Protein AF-A0A8J6C803-F1 (afdb_monomer_lite)

Sequence (369 aa):
MARALLVLLGALAMARAGPASPDVEEVALCECACTASAGAQRTVQWYEAPKEDDCSVSGCRSEFASACPSGAADITVTYYNCGCGCCFAADCPTLTYYGIFARSSSQCSPKSCSASTLGCPDPGGNNAGAEVKAYWHGVDPPSLPPPAEVVLDHNCQCTCAFTEADEPRTYTLALGARQACTPTLCSSSFSNCPDIGSHNAGGSVIATAYDCMCSCCRDTPCVSRLLPWASGSPDACTKDGCSAAHYGCPVPADKPNGVNATFTSPLPARPYANGATSRLSEVLPDSAAIALAVVFPLLFCVLVIGIGCLTYFFSRGYRMIRLADLDGAVDAVNAQNDKPPASSGTRTAEVAVSVPPGGPTPSENGMGI

Foldseek 3Di:
DVVVVVVVVVVVVVVPPDPDDPPLQQKKKKWKWFAAPDPDDTDIDIDIDSDPVCQDPVNSCVVPCPVHPPRGVDIDMDIFFKKKFWDLDLDPPGTQIDGDHAPDPVCQALQNSVVVDVRHDHVPDPRNNIDMDMDGPSPDDDPDDDHPDPQPQFFKKKWKDLAPPGDTDIDTHRAQFQVVQDQQNSVVVDVRHDHPDDVSVHMDIDMQGFFKWKFAADDPVGPTDTDTDPLVDPVCQAQCNSCVVDVRHDHCVVPVPRMDMDGCPGRHRDPPPPPPPPPDDDDPDDPVVVCCVVVVVVVVVVVVVVVVVVVVCVVVPPPPPPPVVCVVVVVVVVVVVPPPDDDDDDDDDPDDDDDDDDDDDDDDDDDDD

pLDDT: mean 74.24, std 18.36, range [31.77, 96.56]

Secondary structure (DSSP, 8-state):
-HHHHHHHHHHHHHTTS---------PEEEEEEEE-TTTPPEEEEEEEESSGGG-SHHHHHHHTTTTS-TT-SEEEEEEE-EEEEEE-SSS-SSPEEEEE--SSGGG-SHHHHHHH-TTSPPTTSS-TT-EEEEEETTS----PPPPP----S--EEEEEESSTTSPPEEEEE--SSGGG--HHHHHHH-TTS--SSTTSTT-EEEEEE--EEEEE--SSS--PEEEEE--SSTTT-SHHHHHHH-TTSPPTTT-TTSEEEEE-TTPP-------------S----HHHHHHHHHHHHHHHHHHHHHHHHHHHHHTT-----GGGSHHHHHHHHHHHTSPPPP-----------PPP--PPPPP-----

Organism: Diacronema lutheri (NCBI:txid2081491)

Structure (mmCIF, N/CA/C/O backbone):
data_AF-A0A8J6C803-F1
#
_entry.id   AF-A0A8J6C803-F1
#
loop_
_atom_site.group_PDB
_atom_site.id
_atom_site.type_symbol
_atom_site.label_atom_id
_atom_site.label_alt_id
_atom_site.label_comp_id
_atom_site.label_asym_id
_atom_site.label_entity_id
_atom_site.label_seq_id
_atom_site.pdbx_PDB_ins_code
_atom_site.Cartn_x
_atom_site.Cartn_y
_atom_site.Cartn_z
_atom_site.occupancy
_atom_site.B_iso_or_equiv
_atom_site.auth_seq_id
_atom_site.auth_comp_id
_atom_site.auth_asym_id
_atom_site.auth_atom_id
_atom_site.pdbx_PDB_model_num
ATOM 1 N N . MET A 1 1 ? -65.301 27.287 28.142 1.00 57.56 1 MET A N 1
ATOM 2 C CA . MET A 1 1 ? -64.279 27.346 27.069 1.00 57.56 1 MET A CA 1
ATOM 3 C C . MET A 1 1 ? -62.884 26.922 27.536 1.00 57.56 1 MET A C 1
ATOM 5 O O . MET A 1 1 ? -62.298 26.083 26.871 1.00 57.56 1 MET A O 1
ATOM 9 N N . ALA A 1 2 ? -62.377 27.372 28.693 1.00 59.91 2 ALA A N 1
ATOM 10 C CA . ALA A 1 2 ? -61.032 27.000 29.174 1.00 59.91 2 ALA A CA 1
ATOM 11 C C . ALA A 1 2 ? -60.782 25.480 29.341 1.00 59.91 2 ALA A C 1
ATOM 13 O O . ALA A 1 2 ? -59.717 24.986 28.989 1.00 59.91 2 ALA A O 1
ATOM 14 N N . ARG A 1 3 ? -61.781 24.711 29.801 1.00 60.34 3 ARG A N 1
ATOM 15 C CA . ARG A 1 3 ? -61.662 23.244 29.924 1.00 60.34 3 ARG A CA 1
ATOM 16 C C . ARG A 1 3 ? -61.603 22.510 28.580 1.00 60.34 3 ARG A C 1
ATOM 18 O O . ARG A 1 3 ? -60.930 21.495 28.489 1.00 60.34 3 ARG A O 1
ATOM 25 N N . ALA A 1 4 ? -62.254 23.033 27.540 1.00 62.09 4 ALA A N 1
ATOM 26 C CA . ALA A 1 4 ? -62.201 22.438 26.203 1.00 62.09 4 ALA A CA 1
ATOM 27 C C . ALA A 1 4 ? -60.836 22.681 25.534 1.00 62.09 4 ALA A C 1
ATOM 29 O O . ALA A 1 4 ? -60.318 21.798 24.860 1.00 62.09 4 ALA A O 1
ATOM 30 N N . LEU A 1 5 ? -60.217 23.840 25.792 1.00 65.31 5 LEU A N 1
ATOM 31 C CA . LEU A 1 5 ? -58.886 24.173 25.281 1.00 65.31 5 LEU A CA 1
ATOM 32 C C . LEU A 1 5 ? -57.783 23.302 25.915 1.00 65.31 5 LEU A C 1
ATOM 34 O O . LEU A 1 5 ? -56.864 22.879 25.225 1.00 65.31 5 LEU A O 1
ATOM 38 N N . LEU A 1 6 ? -57.905 22.978 27.208 1.00 66.81 6 LEU A N 1
ATOM 39 C CA . LEU A 1 6 ? -56.971 22.094 27.920 1.00 66.81 6 LEU A CA 1
ATOM 40 C C . LEU A 1 6 ? -57.027 20.641 27.429 1.00 66.81 6 LEU A C 1
ATOM 42 O O . LEU A 1 6 ? -55.989 19.998 27.310 1.00 66.81 6 LEU A O 1
ATOM 46 N N . VAL A 1 7 ? -58.217 20.139 27.086 1.00 68.19 7 VAL A N 1
ATOM 47 C CA . VAL A 1 7 ? -58.370 18.790 26.516 1.00 68.19 7 VAL A CA 1
ATOM 48 C C . VAL A 1 7 ? -57.808 18.730 25.091 1.00 68.19 7 VAL A C 1
ATOM 50 O O . VAL A 1 7 ? -57.139 17.760 24.745 1.00 68.19 7 VAL A O 1
ATOM 53 N N . LEU A 1 8 ? -57.992 19.785 24.287 1.00 61.31 8 LEU A N 1
ATOM 54 C CA . LEU A 1 8 ? -57.423 19.853 22.936 1.00 61.31 8 LEU A CA 1
ATOM 55 C C . LEU A 1 8 ? -55.887 19.964 22.950 1.00 61.31 8 LEU A C 1
ATOM 57 O O . LEU A 1 8 ? -55.221 19.311 22.152 1.00 61.31 8 LEU A O 1
ATOM 61 N N . LEU A 1 9 ? -55.318 20.744 23.877 1.00 63.53 9 LEU A N 1
ATOM 62 C CA . LEU A 1 9 ? -53.864 20.864 24.049 1.00 63.53 9 LEU A CA 1
ATOM 63 C C . LEU A 1 9 ? -53.237 19.567 24.582 1.00 63.53 9 LEU A C 1
ATOM 65 O O . LEU A 1 9 ? -52.151 19.197 24.142 1.00 63.53 9 LEU A O 1
ATOM 69 N N . GLY A 1 10 ? -53.935 18.837 25.458 1.00 61.41 10 GLY A N 1
ATOM 70 C CA . GLY A 1 10 ? -53.512 17.507 25.906 1.00 61.41 10 GLY A CA 1
ATOM 71 C C . GLY A 1 10 ? -53.521 16.468 24.778 1.00 61.41 10 GLY A C 1
ATOM 72 O O . GLY A 1 10 ? -52.569 15.704 24.638 1.00 61.41 10 GLY A O 1
ATOM 73 N N . ALA A 1 11 ? -54.546 16.484 23.920 1.00 52.00 11 ALA A N 1
ATOM 74 C CA . ALA A 1 11 ? -54.634 15.585 22.768 1.00 52.00 11 ALA A CA 1
ATOM 75 C C . ALA A 1 11 ? -53.581 15.899 21.684 1.00 52.00 11 ALA A C 1
ATOM 77 O O . ALA A 1 11 ? -53.001 14.975 21.116 1.00 52.00 11 ALA A O 1
ATOM 78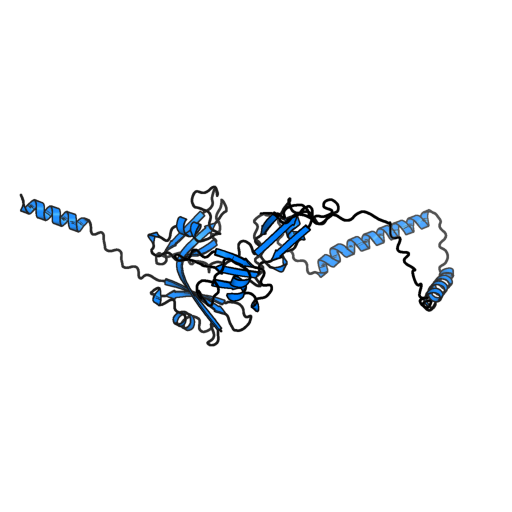 N N . LEU A 1 12 ? -53.265 17.180 21.440 1.00 51.22 12 LEU A N 1
ATOM 79 C CA . LEU A 1 12 ? -52.176 17.566 20.530 1.00 51.22 12 LEU A CA 1
ATOM 80 C C . LEU A 1 12 ? -50.778 17.240 21.084 1.00 51.22 12 LEU A C 1
ATOM 82 O O . LEU A 1 12 ? -49.871 16.975 20.297 1.00 51.22 12 LEU A O 1
ATOM 86 N N . ALA A 1 13 ? -50.594 17.229 22.408 1.00 52.28 13 ALA A N 1
ATOM 87 C CA . ALA A 1 13 ? -49.336 16.807 23.021 1.00 52.28 13 ALA A CA 1
ATOM 88 C C . ALA A 1 13 ? -49.117 15.286 22.898 1.00 52.28 13 ALA A C 1
ATOM 90 O O . ALA A 1 13 ? -47.990 14.853 22.670 1.00 52.28 13 ALA A O 1
ATOM 91 N N . MET A 1 14 ? -50.183 14.478 22.974 1.00 46.59 14 MET A N 1
ATOM 92 C CA . MET A 1 14 ? -50.079 13.020 22.813 1.00 46.59 14 MET A CA 1
ATOM 93 C C . MET A 1 14 ? -50.003 12.564 21.350 1.00 46.59 14 MET A C 1
ATOM 95 O O . MET A 1 14 ? -49.381 11.546 21.071 1.00 46.59 14 MET A O 1
ATOM 99 N N . ALA A 1 15 ? -50.535 13.334 20.396 1.00 48.00 15 ALA A N 1
ATOM 100 C CA . ALA A 1 15 ? -50.423 13.021 18.966 1.00 48.00 15 ALA A CA 1
ATOM 101 C C . ALA A 1 15 ? -49.006 13.225 18.384 1.00 48.00 15 ALA A C 1
ATOM 103 O O . ALA A 1 15 ? -48.766 12.895 17.224 1.00 48.00 15 ALA A O 1
ATOM 104 N N . ARG A 1 16 ? -48.063 13.776 19.166 1.00 46.12 16 ARG A N 1
ATOM 105 C CA . ARG A 1 16 ? -46.665 13.998 18.750 1.00 46.12 16 ARG A CA 1
ATOM 106 C C . ARG A 1 16 ? -45.684 12.961 19.305 1.00 46.12 16 ARG A C 1
ATOM 108 O O . ARG A 1 16 ? -44.527 12.951 18.892 1.00 46.12 16 ARG A O 1
ATOM 115 N N . ALA A 1 17 ? -46.140 12.076 20.189 1.00 46.91 17 ALA A N 1
ATOM 116 C CA . ALA A 1 17 ? -45.414 10.865 20.532 1.00 46.91 17 ALA A CA 1
ATOM 117 C C . ALA A 1 17 ? -45.733 9.823 19.454 1.00 46.91 17 ALA A C 1
ATOM 119 O O . ALA A 1 17 ? -46.713 9.087 19.551 1.00 46.91 17 ALA A O 1
ATOM 120 N N . GLY A 1 18 ? -44.940 9.817 18.377 1.00 47.59 18 GLY A N 1
ATOM 121 C CA . GLY A 1 18 ? -44.931 8.684 17.453 1.00 47.59 18 GLY A CA 1
ATOM 122 C C . GLY A 1 18 ? -44.695 7.383 18.233 1.00 47.59 18 GLY A C 1
ATOM 123 O O . GLY A 1 18 ? -44.141 7.447 19.336 1.00 47.59 18 GLY A O 1
ATOM 124 N N . PRO A 1 19 ? -45.132 6.220 17.714 1.00 47.00 19 PRO A N 1
ATOM 125 C CA . PRO A 1 19 ? -44.842 4.946 18.362 1.00 47.00 19 PRO A CA 1
ATOM 126 C C . PRO A 1 19 ? -43.348 4.911 18.675 1.00 47.00 19 PRO A C 1
ATOM 128 O O . PRO A 1 19 ? -42.540 5.204 17.790 1.00 47.00 19 PRO A O 1
ATOM 131 N N . ALA A 1 20 ? -43.002 4.651 19.941 1.00 45.50 20 ALA A N 1
ATOM 132 C CA . ALA A 1 20 ? -41.622 4.409 20.322 1.00 45.50 20 ALA A CA 1
ATOM 133 C C . ALA A 1 20 ? -41.093 3.377 19.329 1.00 45.50 20 ALA A C 1
ATOM 135 O O . ALA A 1 20 ? -41.664 2.288 19.215 1.00 45.50 20 ALA A O 1
ATOM 136 N N . SER A 1 21 ? -40.106 3.785 18.525 1.00 46.22 21 SER A N 1
ATOM 137 C CA . SER A 1 21 ? -39.398 2.854 17.658 1.00 46.22 21 SER A CA 1
ATOM 138 C C . SER A 1 21 ? -39.009 1.685 18.554 1.00 46.22 21 SER A C 1
ATOM 140 O O . SER A 1 21 ? -38.509 1.963 19.647 1.00 46.22 21 SER A O 1
ATOM 142 N N . PRO A 1 22 ? -39.295 0.425 18.178 1.00 51.12 22 PRO A N 1
ATOM 143 C CA . PRO A 1 22 ? -38.789 -0.698 18.951 1.00 51.12 22 PRO A CA 1
ATOM 144 C C . PRO A 1 22 ? -37.299 -0.444 19.166 1.00 51.12 22 PRO A C 1
ATOM 146 O O . PRO A 1 22 ? -36.619 -0.041 18.217 1.00 51.12 22 PRO A O 1
ATOM 149 N N . ASP A 1 23 ? -36.845 -0.557 20.414 1.00 50.56 23 ASP A N 1
ATOM 150 C CA . ASP A 1 23 ? -35.430 -0.490 20.751 1.00 50.56 23 ASP A CA 1
ATOM 151 C C . ASP A 1 23 ? -34.766 -1.628 19.973 1.00 50.56 23 ASP A C 1
ATOM 153 O O . ASP A 1 23 ? -34.814 -2.790 20.373 1.00 50.56 23 ASP A O 1
ATOM 157 N N . VAL A 1 24 ? -34.274 -1.311 18.776 1.00 57.59 24 VAL A N 1
ATOM 158 C CA . VAL A 1 24 ? -33.486 -2.232 17.972 1.00 57.59 24 VAL A CA 1
ATOM 159 C C . VAL A 1 24 ? -32.216 -2.419 18.780 1.00 57.59 24 VAL A C 1
ATOM 161 O O . VAL A 1 24 ? -31.447 -1.470 18.932 1.00 57.59 24 VAL A O 1
ATOM 164 N N . GLU A 1 25 ? -32.065 -3.600 19.377 1.00 65.38 25 GLU A N 1
ATOM 165 C CA . GLU A 1 25 ? -30.859 -3.964 20.112 1.00 65.38 25 GLU A CA 1
ATOM 166 C C . GLU A 1 25 ? -29.659 -3.715 19.194 1.00 65.38 25 GLU A C 1
ATOM 168 O O . GLU A 1 25 ? -29.603 -4.200 18.062 1.00 65.38 25 GLU A O 1
ATOM 173 N N . GLU A 1 26 ? -28.759 -2.847 19.646 1.00 66.94 26 GLU A N 1
ATOM 174 C CA . GLU A 1 26 ? -27.672 -2.316 18.836 1.00 66.94 26 GLU A CA 1
ATOM 175 C C . GLU A 1 26 ? -26.579 -3.383 18.710 1.00 66.94 26 GLU A C 1
ATOM 177 O O . GLU A 1 26 ? -25.675 -3.468 19.534 1.00 66.94 26 GLU A O 1
ATOM 182 N N . VAL A 1 27 ? -26.695 -4.243 17.696 1.00 73.94 27 VAL A N 1
ATOM 183 C CA . VAL A 1 27 ? -25.712 -5.299 17.431 1.00 73.94 27 VAL A CA 1
ATOM 184 C C . VAL A 1 27 ? -24.428 -4.682 16.875 1.00 73.94 27 VAL A C 1
ATOM 186 O O . VAL A 1 27 ? -24.438 -3.976 15.864 1.00 73.94 27 VAL A O 1
ATOM 189 N N . ALA A 1 28 ? -23.311 -4.977 17.529 1.00 74.31 28 ALA A N 1
ATOM 190 C CA . ALA A 1 28 ? -21.979 -4.549 17.146 1.00 74.31 28 ALA A CA 1
ATOM 191 C C . ALA A 1 28 ? -21.293 -5.586 16.245 1.00 74.31 28 ALA A C 1
ATOM 193 O O . ALA A 1 28 ? -21.320 -6.774 16.548 1.00 74.31 28 ALA A O 1
ATOM 194 N N . LEU A 1 29 ? -20.634 -5.159 15.162 1.00 78.50 29 LEU A N 1
ATOM 195 C CA . LEU A 1 29 ? -19.802 -6.048 14.348 1.00 78.50 29 LEU A CA 1
ATOM 196 C C . LEU A 1 29 ? -18.328 -5.884 14.741 1.00 78.50 29 LEU A C 1
ATOM 198 O O . LEU A 1 29 ? -17.741 -4.807 14.598 1.00 78.50 29 LEU A O 1
ATOM 202 N N . CYS A 1 30 ? -17.721 -6.964 15.223 1.00 82.06 30 CYS A N 1
ATOM 203 C CA . CYS A 1 30 ? -16.350 -6.969 15.712 1.00 82.06 30 CYS A CA 1
ATOM 204 C C . CYS A 1 30 ? -15.428 -7.703 14.722 1.00 82.06 30 CYS A C 1
ATOM 206 O O . CYS A 1 30 ? -15.633 -8.883 14.428 1.00 82.06 30 CYS A O 1
ATOM 208 N N . GLU A 1 31 ? -14.382 -7.025 14.242 1.00 84.81 31 GLU A N 1
ATOM 209 C CA . GLU A 1 31 ? -13.267 -7.632 13.511 1.00 84.81 31 GLU A CA 1
ATOM 210 C C . GLU A 1 31 ? -12.255 -8.200 14.500 1.00 84.81 31 GLU A C 1
ATOM 212 O O . GLU A 1 31 ? -11.698 -7.486 15.334 1.00 84.81 31 GLU A O 1
ATOM 217 N N . CYS A 1 32 ? -11.973 -9.482 14.344 1.00 85.75 32 CYS A N 1
ATOM 218 C CA . CYS A 1 32 ? -10.985 -10.242 15.076 1.00 85.75 32 CYS A CA 1
ATOM 219 C C . CYS A 1 32 ? -9.788 -10.538 14.195 1.00 85.75 32 CYS A C 1
ATOM 221 O O . CYS A 1 32 ? -9.861 -11.392 13.314 1.00 85.75 32 CYS A O 1
ATOM 223 N N . ALA A 1 33 ? -8.669 -9.875 14.457 1.00 84.31 33 ALA A N 1
ATOM 224 C CA . ALA A 1 33 ? -7.428 -10.133 13.755 1.00 84.31 33 ALA A CA 1
ATOM 225 C C . ALA A 1 33 ? -6.419 -10.819 14.667 1.00 84.31 33 ALA A C 1
ATOM 227 O O . ALA A 1 33 ? -5.954 -10.230 15.643 1.00 84.31 33 ALA A O 1
ATOM 228 N N . CYS A 1 34 ? -6.060 -12.050 14.316 1.00 84.75 34 CYS A N 1
ATOM 229 C CA . CYS A 1 34 ? -5.127 -12.864 15.080 1.00 84.75 34 CYS A CA 1
ATOM 230 C C . CYS A 1 34 ? -3.859 -13.126 14.275 1.00 84.75 34 CYS A C 1
ATOM 232 O O . CYS A 1 34 ? -3.910 -13.620 13.145 1.00 84.75 34 CYS A O 1
ATOM 234 N N . THR A 1 35 ? -2.717 -12.823 14.889 1.00 79.69 35 THR A N 1
ATOM 235 C CA . THR A 1 35 ? -1.396 -13.110 14.329 1.00 79.69 35 THR A CA 1
ATOM 236 C C . THR A 1 35 ? -0.774 -14.247 15.131 1.00 79.69 35 THR A C 1
ATOM 238 O O . THR A 1 35 ? -0.451 -14.097 16.315 1.00 79.69 35 THR A O 1
ATOM 241 N N . ALA A 1 36 ? -0.623 -15.418 14.508 1.00 70.88 36 ALA A N 1
ATOM 242 C CA . ALA A 1 36 ? 0.151 -16.496 15.112 1.00 70.88 36 ALA A CA 1
ATOM 243 C C . ALA A 1 36 ? 1.643 -16.102 15.156 1.00 70.88 36 ALA A C 1
ATOM 245 O O . ALA A 1 36 ? 2.128 -15.335 14.325 1.00 70.88 36 ALA A O 1
ATOM 246 N N . SER A 1 37 ? 2.361 -16.571 16.176 1.00 64.06 37 SER A N 1
ATOM 247 C CA . SER A 1 37 ? 3.747 -16.180 16.476 1.00 64.06 37 SER A CA 1
ATOM 248 C C . SER A 1 37 ? 4.691 -16.225 15.259 1.00 64.06 37 SER A C 1
ATOM 250 O O . SER A 1 37 ? 4.656 -17.191 14.502 1.00 64.06 37 SER A O 1
ATOM 252 N N . ALA A 1 38 ? 5.554 -15.206 15.139 1.00 53.53 38 ALA A N 1
ATOM 253 C CA . ALA A 1 38 ? 6.698 -15.068 14.223 1.00 53.53 38 ALA A CA 1
ATOM 254 C C . ALA A 1 38 ? 6.468 -15.555 12.773 1.00 53.53 38 ALA A C 1
ATOM 256 O O . ALA A 1 38 ? 6.935 -16.620 12.374 1.00 53.53 38 ALA A O 1
ATOM 257 N N . GLY A 1 39 ? 5.789 -14.727 11.971 1.00 58.00 39 GLY A N 1
ATOM 258 C CA . GLY A 1 39 ? 5.739 -14.869 10.507 1.00 58.00 39 GLY A CA 1
ATOM 259 C C . GLY A 1 39 ? 4.539 -15.634 9.940 1.00 58.00 39 GLY A C 1
ATOM 260 O O . GLY A 1 39 ? 4.507 -15.898 8.740 1.00 58.00 39 GLY A O 1
ATOM 261 N N . ALA A 1 40 ? 3.550 -15.987 10.764 1.00 58.81 40 ALA A N 1
ATOM 262 C CA . ALA A 1 40 ? 2.328 -16.636 10.296 1.00 58.81 40 ALA A CA 1
ATOM 263 C C . ALA A 1 40 ? 1.307 -15.629 9.728 1.00 58.81 40 ALA A C 1
ATOM 265 O O . ALA A 1 40 ? 1.245 -14.476 10.155 1.00 58.81 40 ALA A O 1
ATOM 266 N N . GLN A 1 41 ? 0.488 -16.084 8.770 1.00 65.06 41 GLN A N 1
ATOM 267 C CA . GLN A 1 41 ? -0.574 -15.281 8.153 1.00 65.06 41 GLN A CA 1
ATOM 268 C C . GLN A 1 41 ? -1.546 -14.719 9.205 1.00 65.06 41 GLN A C 1
ATOM 270 O O . GLN A 1 41 ? -2.036 -15.451 10.068 1.00 65.06 41 GLN A O 1
ATOM 275 N N . ARG A 1 42 ? -1.858 -13.420 9.090 1.00 78.44 42 ARG A N 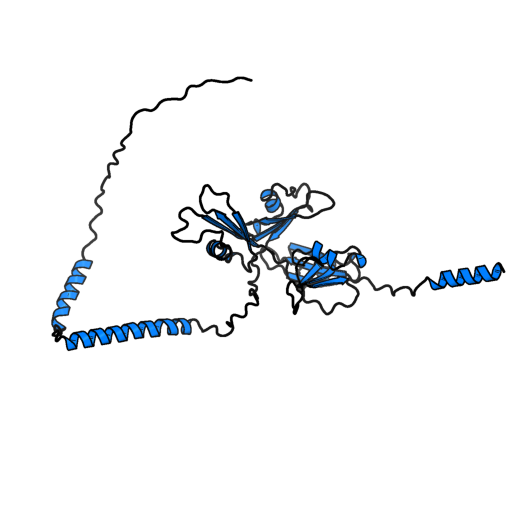1
ATOM 276 C CA . ARG A 1 42 ? -2.931 -12.757 9.844 1.00 78.44 42 ARG A CA 1
ATOM 277 C C . ARG A 1 42 ? -4.259 -13.374 9.416 1.00 78.44 42 ARG A C 1
ATOM 279 O O . ARG A 1 42 ? -4.633 -13.277 8.250 1.00 78.44 42 ARG A O 1
ATOM 286 N N . THR A 1 43 ? -4.967 -14.003 10.348 1.00 78.81 43 THR A N 1
ATOM 287 C CA . THR A 1 43 ? -6.329 -14.488 10.096 1.00 78.81 43 THR A CA 1
ATOM 288 C C . THR A 1 43 ? -7.307 -13.451 10.622 1.00 78.81 43 THR A C 1
ATOM 290 O O . THR A 1 43 ? -7.193 -13.032 11.774 1.00 78.81 43 THR A O 1
ATOM 293 N N . VAL A 1 44 ? -8.239 -13.023 9.770 1.00 78.06 44 VAL A N 1
ATOM 294 C CA . VAL A 1 44 ? -9.291 -12.068 10.126 1.00 78.06 44 VAL A CA 1
ATOM 295 C C . VAL A 1 44 ? -10.628 -12.797 10.145 1.00 78.06 44 VAL A C 1
ATOM 297 O O . VAL A 1 44 ? -10.979 -13.473 9.178 1.00 78.06 44 VAL A O 1
ATOM 300 N N . GLN A 1 45 ? -11.351 -12.681 11.251 1.00 83.00 45 GLN A N 1
ATOM 301 C CA . GLN A 1 45 ? -12.686 -13.237 11.449 1.00 83.00 45 GLN A CA 1
ATOM 302 C C . GLN A 1 45 ? -13.628 -12.152 11.968 1.00 83.00 45 GLN A C 1
ATOM 304 O O . GLN A 1 45 ? -13.176 -11.141 12.498 1.00 83.00 45 GLN A O 1
ATOM 309 N N . TRP A 1 46 ? -14.931 -12.354 11.811 1.00 80.31 46 TRP A N 1
ATOM 310 C CA . TRP A 1 46 ? -15.949 -11.366 12.161 1.00 80.31 46 TRP A CA 1
ATOM 311 C C . TRP A 1 46 ? -17.020 -12.018 13.018 1.00 80.31 46 TRP A C 1
ATOM 313 O O . TRP A 1 46 ? -17.500 -13.092 12.657 1.00 80.31 46 TRP A O 1
ATOM 323 N N . TYR A 1 47 ? -17.397 -11.381 14.125 1.00 81.81 47 TYR A N 1
ATOM 324 C CA . TYR A 1 47 ? -18.521 -11.827 14.947 1.00 81.81 47 TYR A CA 1
ATOM 325 C C . TYR A 1 47 ? -19.450 -10.669 15.294 1.00 81.81 47 TYR A C 1
ATOM 327 O O . TYR A 1 47 ? -19.035 -9.510 15.347 1.00 81.81 47 TYR A O 1
ATOM 335 N N . GLU A 1 48 ? -20.715 -11.005 15.509 1.00 81.56 48 GLU A N 1
ATOM 336 C CA . GLU A 1 48 ? -21.728 -10.085 16.009 1.00 81.56 48 GLU A CA 1
ATOM 337 C C . GLU A 1 48 ? -21.742 -10.146 17.537 1.00 81.56 48 GLU A C 1
ATOM 339 O O . GLU A 1 48 ? -21.819 -11.226 18.126 1.00 81.56 48 GLU A O 1
ATOM 344 N N . ALA A 1 49 ? -21.653 -8.988 18.181 1.00 81.81 49 ALA A N 1
ATOM 345 C CA . ALA A 1 49 ? -21.709 -8.840 19.621 1.00 81.81 49 ALA A CA 1
ATOM 346 C C . ALA A 1 49 ? -22.946 -8.019 20.019 1.00 81.81 49 ALA A C 1
ATOM 348 O O . ALA A 1 49 ? -23.335 -7.109 19.288 1.00 81.81 49 ALA A O 1
ATOM 349 N N . PRO A 1 50 ? -23.577 -8.285 21.175 1.00 81.06 50 PRO A N 1
ATOM 350 C CA . PRO A 1 50 ? -24.780 -7.560 21.586 1.00 81.06 50 PRO A CA 1
ATOM 351 C C . PRO A 1 50 ? -24.553 -6.066 21.837 1.00 81.06 50 PRO A C 1
ATOM 353 O O . PRO A 1 50 ? -25.515 -5.304 21.833 1.00 81.06 50 PRO A O 1
ATOM 356 N N . LYS A 1 51 ? -23.312 -5.666 22.150 1.00 82.56 51 LYS A N 1
ATOM 357 C CA . LYS A 1 51 ? -22.910 -4.292 22.481 1.00 82.56 51 LYS A CA 1
ATOM 358 C C . LYS A 1 51 ? -21.468 -4.040 22.049 1.00 82.56 51 LYS A C 1
ATOM 360 O O . LYS A 1 51 ? -20.667 -4.967 21.976 1.00 82.56 51 LYS A O 1
ATOM 365 N N . GLU A 1 52 ? -21.108 -2.773 21.850 1.00 79.75 52 GLU A N 1
ATOM 366 C CA . GLU A 1 52 ? -19.732 -2.362 21.522 1.00 79.75 52 GLU A CA 1
ATOM 367 C C . GLU A 1 52 ? -18.706 -2.839 22.565 1.00 79.75 52 GLU A C 1
ATOM 369 O O . GLU A 1 52 ? -17.650 -3.350 22.197 1.00 79.75 52 GLU A O 1
ATOM 374 N N . ASP A 1 53 ? -19.035 -2.753 23.857 1.00 82.06 53 ASP A N 1
ATOM 375 C CA . ASP A 1 53 ? -18.144 -3.186 24.947 1.00 82.06 53 ASP A CA 1
ATOM 376 C C . ASP A 1 53 ? -17.842 -4.700 24.916 1.00 82.06 53 ASP A C 1
ATOM 378 O O . ASP A 1 53 ? -16.853 -5.156 25.498 1.00 82.06 53 ASP A O 1
ATOM 382 N N . ASP A 1 54 ? -18.656 -5.481 24.198 1.00 83.56 54 ASP A N 1
ATOM 383 C CA . ASP A 1 54 ? -18.463 -6.918 24.014 1.00 83.56 54 ASP A CA 1
ATOM 384 C C . ASP A 1 54 ? -17.474 -7.231 22.861 1.00 83.56 54 ASP A C 1
ATOM 386 O O . ASP A 1 54 ? -16.974 -8.363 22.771 1.00 83.56 54 ASP A O 1
ATOM 390 N N . CYS A 1 55 ? -17.093 -6.235 22.037 1.00 86.44 55 CYS A N 1
ATOM 391 C CA . CYS A 1 55 ? -15.972 -6.303 21.084 1.00 86.44 55 CYS A CA 1
ATOM 392 C C . CYS A 1 55 ? -14.622 -6.274 21.822 1.00 86.44 55 CYS A C 1
ATOM 394 O O . CYS A 1 55 ? -13.840 -5.326 21.749 1.00 86.44 55 CYS A O 1
ATOM 396 N N . SER A 1 56 ? -14.336 -7.347 22.552 1.00 89.69 56 SER A N 1
ATOM 397 C CA . SER A 1 56 ? -13.166 -7.484 23.414 1.00 89.69 56 SER A CA 1
ATOM 398 C C . SER A 1 56 ? -12.236 -8.595 22.932 1.00 89.69 56 SER A C 1
ATOM 400 O O . SER A 1 56 ? -12.656 -9.547 22.277 1.00 89.69 56 SER A O 1
ATOM 402 N N . VAL A 1 57 ? -10.957 -8.539 23.322 1.00 85.06 57 VAL A N 1
ATOM 403 C CA . VAL A 1 57 ? -10.000 -9.637 23.069 1.00 85.06 57 VAL A CA 1
ATOM 404 C C . VAL A 1 57 ? -10.511 -10.958 23.656 1.00 85.06 57 VAL A C 1
ATOM 406 O O . VAL A 1 57 ? -10.295 -12.017 23.073 1.00 85.06 57 VAL A O 1
ATOM 409 N N . SER A 1 58 ? -11.210 -10.911 24.793 1.00 85.62 58 SER A N 1
ATOM 410 C CA . SER A 1 58 ? -11.862 -12.081 25.386 1.00 85.62 58 SER A CA 1
ATOM 411 C C . SER A 1 58 ? -12.984 -12.638 24.515 1.00 85.62 58 SER A C 1
ATOM 413 O O . SER A 1 58 ? -12.989 -13.846 24.295 1.00 85.62 58 SER A O 1
ATOM 415 N N . GLY A 1 59 ? -13.875 -11.787 23.992 1.00 87.19 59 GLY A N 1
ATOM 416 C CA . GLY A 1 59 ? -14.950 -12.209 23.085 1.00 87.19 59 GLY A CA 1
ATOM 417 C C . GLY A 1 59 ? -14.389 -12.799 21.792 1.00 87.19 59 GLY A C 1
ATOM 418 O O . GLY A 1 59 ? -14.762 -13.884 21.361 1.00 87.19 59 GLY A O 1
ATOM 419 N N . CYS A 1 60 ? -13.358 -12.153 21.258 1.00 87.31 60 CYS A N 1
ATOM 420 C CA . CYS A 1 60 ? -12.625 -12.634 20.101 1.00 87.31 60 CYS A CA 1
ATOM 421 C C . CYS A 1 60 ? -12.010 -14.029 20.311 1.00 87.31 60 CYS A C 1
ATOM 423 O O . CYS A 1 60 ? -12.098 -14.904 19.451 1.00 87.31 60 CYS A O 1
ATOM 425 N N . ARG A 1 61 ? -11.411 -14.266 21.486 1.00 86.06 61 ARG A N 1
ATOM 426 C CA . ARG A 1 61 ? -10.856 -15.576 21.858 1.00 86.06 61 ARG A CA 1
ATOM 427 C C . ARG A 1 61 ? -11.931 -16.635 22.074 1.00 86.06 61 ARG A C 1
ATOM 429 O O . ARG A 1 61 ? -11.664 -17.794 21.767 1.00 86.06 61 ARG A O 1
ATOM 436 N N . SER A 1 62 ? -13.087 -16.279 22.639 1.00 86.69 62 SER A N 1
ATOM 437 C CA . SER A 1 62 ? -14.163 -17.246 22.877 1.00 86.69 62 SER A CA 1
ATOM 438 C C . SER A 1 62 ? -14.820 -17.688 21.576 1.00 86.69 62 SER A C 1
ATOM 440 O O . SER A 1 62 ? -15.006 -18.886 21.388 1.00 86.69 62 SER A O 1
ATOM 442 N N . GLU A 1 63 ? -15.094 -16.750 20.668 1.00 87.25 63 GLU A N 1
ATOM 443 C CA . GLU A 1 63 ? -15.733 -17.053 19.383 1.00 87.25 63 GLU A CA 1
ATOM 444 C C . GLU A 1 63 ? -14.778 -17.755 18.411 1.00 87.25 63 GLU A C 1
ATOM 446 O O . GLU A 1 63 ? -15.157 -18.700 17.719 1.00 87.25 63 GLU A O 1
ATOM 451 N N . PHE A 1 64 ? -13.499 -17.362 18.398 1.00 87.06 64 PHE A N 1
ATOM 452 C CA . PHE A 1 64 ? -12.519 -17.861 17.430 1.00 87.06 64 PHE A CA 1
ATOM 453 C C . PHE A 1 64 ? -11.379 -18.654 18.060 1.00 87.06 64 PHE A C 1
ATOM 455 O O . PHE A 1 64 ? -10.245 -18.596 17.586 1.00 87.06 64 PHE A O 1
ATOM 462 N N . ALA A 1 65 ? -11.662 -19.452 19.090 1.00 82.81 65 ALA A N 1
ATOM 463 C CA . ALA A 1 65 ? -10.649 -20.254 19.785 1.00 82.81 65 ALA A CA 1
ATOM 464 C C . ALA A 1 65 ? -9.810 -21.150 18.844 1.00 82.81 65 ALA A C 1
ATOM 466 O O . ALA A 1 65 ? -8.639 -21.414 19.117 1.00 82.81 65 ALA A O 1
ATOM 467 N N . SER A 1 66 ? -10.391 -21.607 17.727 1.00 79.00 66 SER A N 1
ATOM 468 C CA . SER A 1 66 ? -9.707 -22.426 16.717 1.00 79.00 66 SER A CA 1
ATOM 469 C C . SER A 1 66 ? -8.816 -21.621 15.762 1.00 79.00 66 SER A C 1
ATOM 471 O O . SER A 1 66 ? -7.773 -22.124 15.350 1.00 79.00 66 SER A O 1
ATOM 473 N N . ALA A 1 67 ? -9.197 -20.385 15.421 1.00 76.69 67 ALA A N 1
ATOM 474 C CA . ALA A 1 67 ? -8.423 -19.500 14.543 1.00 76.69 67 ALA A CA 1
ATOM 475 C C . ALA A 1 67 ? -7.395 -18.651 15.315 1.00 76.69 67 ALA A C 1
ATOM 477 O O . ALA A 1 67 ? -6.402 -18.200 14.747 1.00 76.69 67 ALA A O 1
ATOM 478 N N . CYS A 1 68 ? -7.610 -18.474 16.619 1.00 76.94 68 CYS A N 1
ATOM 479 C CA . CYS A 1 68 ? -6.784 -17.693 17.531 1.00 76.94 68 CYS A CA 1
ATOM 480 C C . CYS A 1 68 ? -6.329 -18.583 18.701 1.00 76.94 68 CYS A C 1
ATOM 482 O O . CYS A 1 68 ? -6.858 -18.459 19.810 1.00 76.94 68 CYS A O 1
ATOM 484 N N . PRO A 1 69 ? -5.366 -19.504 18.486 1.00 75.62 69 PRO A N 1
ATOM 485 C CA . PRO A 1 69 ? -4.893 -20.387 19.546 1.00 75.62 69 PRO A CA 1
ATOM 486 C C . PRO A 1 69 ? -4.351 -19.570 20.723 1.00 75.62 69 PRO A C 1
ATOM 488 O O . PRO A 1 69 ? -3.850 -18.460 20.552 1.00 75.62 69 PRO A O 1
ATOM 491 N N . SER A 1 70 ? -4.391 -20.140 21.929 1.00 71.81 70 SER A N 1
ATOM 492 C CA . SER A 1 70 ? -4.059 -19.482 23.206 1.00 71.81 70 SER A CA 1
ATOM 493 C C . SER A 1 70 ? -2.631 -18.910 23.328 1.00 71.81 70 SER A C 1
ATOM 495 O O . SER A 1 70 ? -2.292 -18.350 24.367 1.00 71.81 70 SER A O 1
ATOM 497 N N . GLY A 1 71 ? -1.807 -19.026 22.281 1.00 71.38 71 GLY A N 1
ATOM 498 C CA . GLY A 1 71 ? -0.483 -18.416 22.142 1.00 71.38 71 GLY A CA 1
ATOM 499 C C . GLY A 1 71 ? -0.357 -17.379 21.015 1.00 71.38 71 GLY A C 1
ATOM 500 O O . GLY A 1 71 ? 0.769 -17.025 20.677 1.00 71.38 71 GLY A O 1
ATOM 501 N N . ALA A 1 72 ? -1.456 -16.910 20.406 1.00 69.81 72 ALA A N 1
ATOM 502 C CA . ALA A 1 72 ? -1.405 -15.799 19.453 1.00 69.81 72 ALA A CA 1
ATOM 503 C C . ALA A 1 72 ? -0.782 -14.573 20.139 1.00 69.81 72 ALA A C 1
ATOM 505 O O . ALA A 1 72 ? -1.258 -14.129 21.188 1.00 69.81 72 ALA A O 1
ATOM 506 N N . ALA A 1 73 ? 0.320 -14.083 19.568 1.00 65.81 73 ALA A N 1
ATOM 507 C CA . ALA A 1 73 ? 1.139 -13.039 20.176 1.00 65.81 73 ALA A CA 1
ATOM 508 C C . ALA A 1 73 ? 0.442 -11.675 20.144 1.00 65.81 73 ALA A C 1
ATOM 510 O O . ALA A 1 73 ? 0.729 -10.824 20.982 1.00 65.81 73 ALA A O 1
ATOM 511 N N . ASP A 1 74 ? -0.487 -11.493 19.204 1.00 80.38 74 ASP A N 1
ATOM 512 C CA . ASP A 1 74 ? -1.239 -10.261 19.048 1.00 80.38 74 ASP A CA 1
ATOM 513 C C . ASP A 1 74 ? -2.664 -10.562 18.569 1.00 80.38 74 ASP A C 1
ATOM 515 O O . ASP A 1 74 ? -2.868 -11.310 17.604 1.00 80.38 74 ASP A O 1
ATOM 519 N N . ILE A 1 75 ? -3.644 -10.010 19.284 1.00 81.31 75 ILE A N 1
ATOM 520 C CA . ILE A 1 75 ? -5.059 -10.039 18.915 1.00 81.31 75 ILE A CA 1
ATOM 521 C C . ILE A 1 75 ? -5.519 -8.594 18.900 1.00 81.31 75 ILE A C 1
ATOM 523 O O . ILE A 1 75 ? -5.618 -7.953 19.946 1.00 81.31 75 ILE A O 1
ATOM 527 N N . THR A 1 76 ? -5.817 -8.094 17.708 1.00 81.69 76 THR A N 1
ATOM 528 C CA . THR A 1 76 ? -6.420 -6.777 17.538 1.00 81.69 76 THR A CA 1
ATOM 529 C C . THR A 1 76 ? -7.912 -6.957 17.320 1.00 81.69 76 THR A C 1
ATOM 531 O O . THR A 1 76 ? -8.320 -7.715 16.439 1.00 81.69 76 THR A O 1
ATOM 534 N N . VAL A 1 77 ? -8.715 -6.258 18.121 1.00 80.12 77 VAL A N 1
ATOM 535 C CA . VAL A 1 77 ? -10.166 -6.198 17.943 1.00 80.12 77 VAL A CA 1
ATOM 536 C C . VAL A 1 77 ? -10.527 -4.803 17.467 1.00 80.12 77 VAL A C 1
ATOM 538 O O . VAL A 1 77 ? -10.139 -3.822 18.100 1.00 80.12 77 VAL A O 1
ATOM 541 N N . THR A 1 78 ? -11.231 -4.719 16.341 1.00 78.00 78 THR A N 1
ATOM 542 C CA . THR A 1 78 ? -11.723 -3.445 15.804 1.00 78.00 78 THR A CA 1
ATOM 543 C C . THR A 1 78 ? -13.233 -3.500 15.689 1.00 78.00 78 THR A C 1
ATOM 545 O O . THR A 1 78 ? -13.787 -4.495 15.234 1.00 78.00 78 THR A O 1
ATOM 548 N N . TYR A 1 79 ? -13.900 -2.438 16.118 1.00 78.81 79 TYR A N 1
ATOM 549 C CA . TYR A 1 79 ? -15.348 -2.327 16.051 1.00 78.81 79 TYR A CA 1
ATOM 550 C C . TYR A 1 79 ? -15.766 -1.448 14.873 1.00 78.81 79 TYR A C 1
ATOM 552 O O . TYR A 1 79 ? -15.232 -0.351 14.679 1.00 78.81 79 TYR A O 1
ATOM 560 N N . TYR A 1 80 ? -16.747 -1.930 14.113 1.00 78.69 80 TYR A N 1
ATOM 561 C CA . TYR A 1 80 ? -17.372 -1.201 13.021 1.00 78.69 80 TYR A CA 1
ATOM 562 C C . TYR A 1 80 ? -18.892 -1.270 13.166 1.00 78.69 80 TYR A C 1
ATOM 564 O O . TYR A 1 80 ? -19.463 -2.330 13.399 1.00 78.69 80 TYR A O 1
ATOM 572 N N . ASN A 1 81 ? -19.560 -0.137 12.985 1.00 83.06 81 ASN A N 1
ATOM 573 C CA . ASN A 1 81 ? -21.024 -0.042 13.012 1.00 83.06 81 ASN A CA 1
ATOM 574 C C . ASN A 1 81 ? -21.611 0.597 11.754 1.00 83.06 81 ASN A C 1
ATOM 576 O O . ASN A 1 81 ? -22.829 0.719 11.623 1.00 83.06 81 ASN A O 1
ATOM 580 N N . CYS A 1 82 ? -20.756 0.954 10.796 1.00 87.38 82 CYS A N 1
ATOM 581 C CA . CYS A 1 82 ? -21.162 1.433 9.491 1.00 87.38 82 CYS A CA 1
ATOM 582 C C . CYS A 1 82 ? -20.415 0.679 8.387 1.00 87.38 82 CYS A C 1
ATOM 584 O O . CYS A 1 82 ? -19.200 0.807 8.241 1.00 87.38 82 CYS A O 1
ATOM 586 N N . GLY A 1 83 ? -21.151 -0.099 7.598 1.00 89.69 83 GLY A N 1
ATOM 587 C CA . GLY A 1 83 ? -20.660 -0.714 6.372 1.00 89.69 83 GLY A CA 1
ATOM 588 C C . GLY A 1 83 ? -20.766 0.256 5.197 1.00 89.69 83 GLY A C 1
ATOM 589 O O . GLY A 1 83 ? -21.786 0.913 5.008 1.00 89.69 83 GLY A O 1
ATOM 590 N N . CYS A 1 84 ? -19.731 0.325 4.374 1.00 91.06 84 CYS A N 1
ATOM 591 C CA . CYS A 1 84 ? -19.630 1.195 3.212 1.00 91.06 84 CYS A CA 1
ATOM 592 C C . CYS A 1 84 ? -19.440 0.342 1.962 1.00 91.06 84 CYS A C 1
ATOM 594 O O . CYS A 1 84 ? -18.416 -0.315 1.829 1.00 91.06 84 CYS A O 1
ATOM 596 N N . GLY A 1 85 ? -20.414 0.330 1.054 1.00 91.88 85 GLY A N 1
ATOM 597 C CA . GLY A 1 85 ? -20.295 -0.306 -0.257 1.00 91.88 85 GLY A CA 1
ATOM 598 C C . GLY A 1 85 ? -19.979 0.741 -1.318 1.00 91.88 85 GLY A C 1
ATOM 599 O O . GLY A 1 85 ? -20.762 1.672 -1.486 1.00 91.88 85 GLY A O 1
ATOM 600 N N . CYS A 1 86 ? -18.871 0.593 -2.036 1.00 93.06 86 CYS A N 1
ATOM 601 C CA . CYS A 1 86 ? -18.376 1.597 -2.976 1.00 93.06 86 CYS A CA 1
ATOM 602 C C . CYS A 1 86 ? -18.053 1.000 -4.344 1.00 93.06 86 CYS A C 1
ATOM 604 O O . CYS A 1 86 ? -17.586 -0.135 -4.452 1.00 93.06 86 CYS A O 1
ATOM 606 N N . CYS A 1 87 ? -18.300 1.774 -5.396 1.00 91.25 87 CYS A N 1
ATOM 607 C CA . CYS A 1 87 ? -18.009 1.404 -6.773 1.00 91.25 87 CYS A CA 1
ATOM 608 C C . CYS A 1 87 ? -17.766 2.657 -7.634 1.00 91.25 87 CYS A C 1
ATOM 610 O O . CYS A 1 87 ? -18.468 3.654 -7.492 1.00 91.25 87 CYS A O 1
ATOM 612 N N . PHE A 1 88 ? -16.775 2.600 -8.532 1.00 84.19 88 PHE A N 1
ATOM 613 C CA . PHE A 1 88 ? -16.367 3.719 -9.400 1.00 84.19 88 PHE A CA 1
ATOM 614 C C . PHE A 1 88 ? -16.872 3.625 -10.850 1.00 84.19 88 PHE A C 1
ATOM 616 O O . PHE A 1 88 ? -16.724 4.585 -11.604 1.00 84.19 88 PHE A O 1
ATOM 623 N N . ALA A 1 89 ? -17.409 2.478 -11.270 1.00 76.44 89 ALA A N 1
ATOM 624 C CA . ALA A 1 89 ? -17.838 2.256 -12.648 1.00 76.44 89 ALA A CA 1
ATOM 625 C C . ALA A 1 89 ? -19.280 2.727 -12.859 1.00 76.44 89 ALA A C 1
ATOM 627 O O . ALA A 1 89 ? -20.098 2.585 -11.961 1.00 76.44 89 ALA A O 1
ATOM 628 N N . ALA A 1 90 ? -19.596 3.235 -14.057 1.00 67.19 90 ALA A N 1
ATOM 629 C CA . ALA A 1 90 ? -20.942 3.717 -14.381 1.00 67.19 90 ALA A CA 1
ATOM 630 C C . ALA A 1 90 ? -22.031 2.636 -14.287 1.00 67.19 90 ALA A C 1
ATOM 632 O O . ALA A 1 90 ? -23.197 2.938 -14.035 1.00 67.19 90 ALA A O 1
ATOM 633 N N . ASP A 1 91 ? -21.606 1.383 -14.428 1.00 62.66 91 ASP A N 1
ATOM 634 C CA . ASP A 1 91 ? -22.388 0.196 -14.158 1.00 62.66 91 ASP A CA 1
ATOM 635 C C . ASP A 1 91 ? -21.728 -0.462 -12.945 1.00 62.66 91 ASP A C 1
ATOM 637 O O . ASP A 1 91 ? -20.579 -0.891 -13.039 1.00 62.66 91 ASP A O 1
ATOM 641 N N . CYS A 1 92 ? -22.409 -0.498 -11.799 1.00 74.25 92 CYS A N 1
ATOM 642 C CA . CYS A 1 92 ? -21.888 -1.083 -10.563 1.00 74.25 92 CYS A CA 1
ATOM 643 C C . CYS A 1 92 ? -22.398 -2.516 -10.365 1.00 74.25 92 CYS A C 1
ATOM 645 O O . CYS A 1 92 ? -23.336 -2.723 -9.593 1.00 74.25 92 CYS A O 1
ATOM 647 N N . PRO A 1 93 ? -21.813 -3.535 -11.031 1.00 77.00 93 PRO A N 1
ATOM 648 C CA . PRO A 1 93 ? -22.240 -4.916 -10.836 1.00 77.00 93 PRO A CA 1
ATOM 649 C C . PRO A 1 93 ? -21.846 -5.445 -9.452 1.00 77.00 93 PRO A C 1
ATOM 651 O O . PRO A 1 93 ? -22.493 -6.352 -8.937 1.00 77.00 93 PRO A O 1
ATOM 654 N N . THR A 1 94 ? -20.800 -4.883 -8.842 1.00 81.56 94 THR A N 1
ATOM 655 C CA . THR A 1 94 ? -20.249 -5.329 -7.558 1.00 81.56 94 THR A CA 1
ATOM 656 C C . THR A 1 94 ? -19.743 -4.140 -6.754 1.00 81.56 94 THR A C 1
ATOM 658 O O . THR A 1 94 ? -18.891 -3.388 -7.223 1.00 81.56 94 THR A O 1
ATOM 661 N N . LEU A 1 95 ? -20.263 -3.992 -5.535 1.00 83.88 95 LEU A N 1
ATOM 662 C CA . LEU A 1 95 ? -19.776 -3.036 -4.544 1.00 83.88 95 LEU A CA 1
ATOM 663 C C . LEU A 1 95 ? -18.588 -3.647 -3.796 1.00 83.88 95 LEU A C 1
ATOM 665 O O . LEU A 1 95 ? -18.651 -4.796 -3.357 1.00 83.88 95 LEU A O 1
ATOM 669 N N . THR A 1 96 ? -17.523 -2.871 -3.623 1.00 83.06 96 THR A N 1
ATOM 670 C CA . THR A 1 96 ? -16.447 -3.194 -2.682 1.00 83.06 96 THR A CA 1
ATOM 671 C C . THR A 1 96 ? -16.853 -2.697 -1.304 1.00 83.06 96 THR A C 1
ATOM 673 O O . THR A 1 96 ? -17.258 -1.543 -1.169 1.00 83.06 96 THR A O 1
ATOM 676 N N . TYR A 1 97 ? -16.761 -3.556 -0.290 1.00 84.06 97 TYR A N 1
ATOM 677 C CA . TYR A 1 97 ? -17.224 -3.236 1.056 1.00 84.06 97 TYR A CA 1
ATOM 678 C C . TYR A 1 97 ? -16.078 -2.913 2.014 1.00 84.06 97 TYR A C 1
ATOM 680 O O . TYR A 1 97 ? -15.056 -3.602 2.034 1.00 84.06 97 TYR A O 1
ATOM 688 N N . TYR A 1 98 ? -16.305 -1.888 2.831 1.00 83.25 98 TYR A N 1
ATOM 689 C CA . TYR A 1 98 ? -15.410 -1.378 3.863 1.00 83.25 98 TYR A CA 1
ATOM 690 C C . TYR A 1 98 ? -16.184 -1.169 5.167 1.00 83.25 98 TYR A C 1
ATOM 692 O O . TYR A 1 98 ? -17.376 -0.874 5.134 1.00 83.25 98 TYR A O 1
ATOM 700 N N . GLY A 1 99 ? -15.519 -1.295 6.313 1.00 83.12 99 GLY A N 1
ATOM 701 C CA . GLY A 1 99 ? -16.081 -0.926 7.613 1.00 83.12 99 GLY A CA 1
ATOM 702 C C . GLY A 1 99 ? -15.550 0.430 8.071 1.00 83.12 99 GLY A C 1
ATOM 703 O O . GLY A 1 99 ? -14.349 0.687 7.972 1.00 83.12 99 GLY A O 1
ATOM 704 N N . ILE A 1 100 ? -16.421 1.290 8.601 1.00 85.88 100 ILE A N 1
ATOM 705 C CA . ILE A 1 100 ? -16.034 2.512 9.317 1.00 85.88 100 ILE A CA 1
ATOM 706 C C . ILE A 1 100 ? -16.743 2.583 10.673 1.00 85.88 100 ILE A C 1
ATOM 708 O O . ILE A 1 100 ? -17.804 1.992 10.884 1.00 85.88 100 ILE A O 1
ATOM 712 N N . PHE A 1 101 ? -16.155 3.344 11.594 1.00 84.31 101 PHE A N 1
ATOM 713 C CA . PHE A 1 101 ? -16.789 3.686 12.861 1.00 84.31 101 PHE A CA 1
ATOM 714 C C . PHE A 1 101 ? -17.558 5.004 12.717 1.00 84.31 101 PHE A C 1
ATOM 716 O O . PHE A 1 101 ? -16.981 6.047 12.403 1.00 84.31 101 PHE A O 1
ATOM 723 N N . ALA A 1 102 ? -18.858 4.968 12.976 1.00 83.88 102 ALA A N 1
ATOM 724 C CA . ALA A 1 102 ? -19.736 6.126 13.040 1.00 83.88 102 ALA A CA 1
ATOM 725 C C . ALA A 1 102 ? -20.356 6.206 14.443 1.00 83.88 102 ALA A C 1
ATOM 727 O O . ALA A 1 102 ? -20.852 5.225 14.969 1.00 83.88 102 ALA A O 1
ATOM 728 N N . ARG A 1 103 ? -20.361 7.376 15.094 1.00 78.38 103 ARG A N 1
ATOM 729 C CA . ARG A 1 103 ? -20.840 7.472 16.495 1.00 78.38 103 ARG A CA 1
ATOM 730 C C . ARG A 1 103 ? -22.360 7.340 16.632 1.00 78.38 103 ARG A C 1
ATOM 732 O O . ARG A 1 103 ? -22.867 7.326 17.745 1.00 78.38 103 ARG A O 1
ATOM 739 N N . SER A 1 104 ? -23.083 7.362 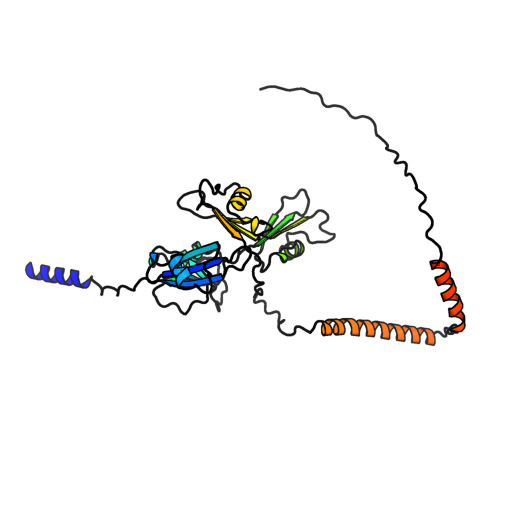15.515 1.00 83.38 104 SER A N 1
ATOM 740 C CA . SER A 1 104 ? -24.532 7.183 15.449 1.00 83.38 104 SER A CA 1
ATOM 741 C C . SER A 1 104 ? -24.964 6.825 14.029 1.00 83.38 104 SER A C 1
ATOM 743 O O . SER A 1 104 ? -24.246 7.111 13.066 1.00 83.38 104 SER A O 1
ATOM 745 N N . SER A 1 105 ? -26.185 6.308 13.880 1.00 83.88 105 SER A N 1
ATOM 746 C CA . SER A 1 105 ? -26.777 5.990 12.573 1.00 83.88 105 SER A CA 1
ATOM 747 C C . SER A 1 105 ? -26.794 7.178 11.613 1.00 83.88 105 SER A C 1
ATOM 749 O O . SER A 1 105 ? -26.507 7.027 10.431 1.00 83.88 105 SER A O 1
ATOM 751 N N . SER A 1 106 ? -27.014 8.393 12.124 1.00 86.19 106 SER A N 1
ATOM 752 C CA . SER A 1 106 ? -26.954 9.623 11.321 1.00 86.19 106 SER A CA 1
ATOM 753 C C . SER A 1 106 ? -25.556 9.944 10.775 1.00 86.19 106 SER A C 1
ATOM 755 O O . SER A 1 106 ? -25.429 10.652 9.777 1.00 86.19 106 SER A O 1
ATOM 757 N N . GLN A 1 107 ? -24.503 9.432 11.418 1.00 88.94 107 GLN A N 1
ATOM 758 C CA . GLN A 1 107 ? -23.124 9.568 10.957 1.00 88.94 107 GLN A CA 1
ATOM 759 C C . GLN A 1 107 ? -22.725 8.459 9.981 1.00 88.94 107 GLN A C 1
ATOM 761 O O . GLN A 1 107 ? -21.717 8.618 9.295 1.00 88.94 107 GLN A O 1
ATOM 766 N N . CYS A 1 108 ? -23.503 7.382 9.857 1.00 93.69 108 CYS A N 1
ATOM 767 C CA . CYS A 1 108 ? -23.315 6.374 8.823 1.00 93.69 108 CYS A CA 1
ATOM 768 C C . CYS A 1 108 ? -24.024 6.797 7.539 1.00 93.69 108 CYS A C 1
ATOM 770 O O . CYS A 1 108 ? -25.186 6.486 7.290 1.00 93.69 108 CYS A O 1
ATOM 772 N N . SER A 1 109 ? -23.314 7.577 6.731 1.00 94.12 109 SER A N 1
ATOM 773 C CA . SER A 1 109 ? -23.836 8.131 5.485 1.00 94.12 109 SER A CA 1
ATOM 774 C C . SER A 1 109 ? -22.882 7.846 4.328 1.00 94.12 109 SER A C 1
ATOM 776 O O . SER A 1 109 ? -21.680 7.700 4.562 1.00 94.12 109 SER A O 1
ATOM 778 N N . PRO A 1 110 ? -23.357 7.848 3.068 1.00 93.94 110 PRO A N 1
ATOM 779 C CA . PRO A 1 110 ? -22.475 7.733 1.905 1.00 93.94 110 PRO A CA 1
ATOM 780 C C . PRO A 1 110 ? -21.350 8.775 1.893 1.00 93.94 110 PRO A C 1
ATOM 782 O O . PRO A 1 110 ? -20.227 8.499 1.474 1.00 93.94 110 PRO A O 1
ATOM 785 N N . LYS A 1 111 ? -21.631 9.975 2.415 1.00 93.19 111 LYS A N 1
ATOM 786 C CA . LYS A 1 111 ? -20.640 11.043 2.554 1.00 93.19 111 LYS A CA 1
ATOM 787 C C . LYS A 1 111 ? -19.562 10.689 3.576 1.00 93.19 111 LYS A C 1
ATOM 789 O O . LYS A 1 111 ? -18.389 10.925 3.315 1.00 93.19 111 LYS A O 1
ATOM 794 N N . SER A 1 112 ? -19.948 10.107 4.708 1.00 92.00 112 SER A N 1
ATOM 795 C CA . SER A 1 112 ? -18.998 9.621 5.713 1.00 92.00 112 SER A CA 1
ATOM 796 C C . SER A 1 112 ? -18.146 8.483 5.157 1.00 92.00 112 SER A C 1
ATOM 798 O O . SER A 1 112 ? -16.934 8.518 5.312 1.00 92.00 112 SER A O 1
ATOM 800 N N . CYS A 1 113 ? -18.754 7.536 4.435 1.00 93.31 113 CYS A N 1
ATOM 801 C CA . CYS A 1 113 ? -18.036 6.461 3.748 1.00 93.31 113 CYS A CA 1
ATOM 802 C C . CYS A 1 113 ? -16.971 6.994 2.787 1.00 93.31 113 CYS A C 1
ATOM 804 O O . CYS A 1 113 ? -15.820 6.584 2.848 1.00 93.31 113 CYS A O 1
ATOM 806 N N . SER A 1 114 ? -17.327 7.971 1.956 1.00 91.50 114 SER A N 1
ATOM 807 C CA . SER A 1 114 ? -16.389 8.550 0.984 1.00 91.50 114 SER A CA 1
ATOM 808 C C . SER A 1 114 ? -15.266 9.343 1.653 1.00 91.50 114 SER A C 1
ATOM 810 O O . SER A 1 114 ? -14.116 9.269 1.243 1.00 91.50 114 SER A O 1
ATOM 812 N N . ALA A 1 115 ? -15.573 10.046 2.746 1.00 87.44 115 ALA A N 1
ATOM 813 C CA . ALA A 1 115 ? -14.574 10.794 3.504 1.00 87.44 115 ALA A CA 1
ATOM 814 C C . ALA A 1 115 ? -13.616 9.894 4.304 1.00 87.44 115 ALA A C 1
ATOM 816 O O . ALA A 1 115 ? -12.468 10.267 4.542 1.00 87.44 115 ALA A O 1
ATOM 817 N N . SER A 1 116 ? -14.094 8.739 4.770 1.00 85.50 116 SER A N 1
ATOM 818 C CA . SER A 1 116 ? -13.332 7.822 5.621 1.00 85.50 116 SER A CA 1
ATOM 819 C C . SER A 1 116 ? -12.600 6.733 4.841 1.00 85.50 116 SER A C 1
ATOM 821 O O . SER A 1 116 ? -11.691 6.110 5.388 1.00 85.50 116 SER A O 1
ATOM 823 N N . THR A 1 117 ? -12.963 6.501 3.581 1.00 85.44 117 THR A N 1
ATOM 824 C CA . THR A 1 117 ? -12.422 5.409 2.776 1.00 85.44 117 THR A CA 1
ATOM 825 C C . THR A 1 117 ? -11.896 5.946 1.447 1.00 85.44 117 THR A C 1
ATOM 827 O O . THR A 1 117 ? -12.667 6.339 0.580 1.00 85.44 117 THR A O 1
ATOM 830 N N . LEU A 1 118 ? -10.571 5.915 1.265 1.00 78.75 118 LEU A N 1
ATOM 831 C CA . LEU A 1 118 ? -9.888 6.397 0.050 1.00 78.75 118 LEU A CA 1
ATOM 832 C C . LEU A 1 118 ? -10.388 5.722 -1.244 1.00 78.75 118 LEU A C 1
ATOM 834 O O . LEU A 1 118 ? -10.428 6.359 -2.293 1.00 78.75 118 LEU A O 1
ATOM 838 N N . GLY A 1 119 ? -10.846 4.471 -1.151 1.00 79.19 119 GLY A N 1
ATOM 839 C CA . GLY A 1 119 ? -11.447 3.712 -2.250 1.00 79.19 119 GLY A CA 1
ATOM 840 C C . GLY A 1 119 ? -12.935 3.990 -2.499 1.00 79.19 119 GLY A C 1
ATOM 841 O O . GLY A 1 119 ? -13.585 3.213 -3.195 1.00 79.19 119 GLY A O 1
ATOM 842 N N . CYS A 1 120 ? -13.510 5.048 -1.924 1.00 89.81 120 CYS A N 1
ATOM 843 C CA . CYS A 1 120 ? -14.909 5.413 -2.127 1.00 89.81 120 CYS A CA 1
ATOM 844 C C . CYS A 1 120 ? -15.020 6.772 -2.843 1.00 89.81 120 CYS A C 1
ATOM 846 O O . CYS A 1 120 ? -14.464 7.762 -2.372 1.00 89.81 120 CYS A O 1
ATOM 848 N N . PRO A 1 121 ? -15.730 6.854 -3.982 1.00 89.50 121 PRO A N 1
ATOM 849 C CA . PRO A 1 121 ? -15.887 8.101 -4.725 1.00 89.50 121 PRO A CA 1
ATOM 850 C C . PRO A 1 121 ? -16.752 9.113 -3.971 1.00 89.50 121 PRO A C 1
ATOM 852 O O . PRO A 1 121 ? -17.799 8.758 -3.442 1.00 89.50 121 PRO A O 1
ATOM 855 N N . ASP A 1 122 ? -16.380 10.395 -4.011 1.00 87.75 122 ASP A N 1
ATOM 856 C CA . ASP A 1 122 ? -17.182 11.457 -3.396 1.00 87.75 122 ASP A CA 1
ATOM 857 C C . ASP A 1 122 ? -18.613 11.510 -3.972 1.00 87.75 122 ASP A C 1
ATOM 859 O O . ASP A 1 122 ? -18.776 11.624 -5.197 1.00 87.75 122 ASP A O 1
ATOM 863 N N . PRO A 1 123 ? -19.671 11.502 -3.132 1.00 74.50 123 PRO A N 1
ATOM 864 C CA . PRO A 1 123 ? -21.042 11.556 -3.614 1.00 74.50 123 PRO A CA 1
ATOM 865 C C . PRO A 1 123 ? -21.289 12.927 -4.250 1.00 74.50 123 PRO A C 1
ATOM 867 O O . PRO A 1 123 ? -21.226 13.956 -3.576 1.00 74.50 123 PRO A O 1
ATOM 870 N N . GLY A 1 124 ? -21.572 12.940 -5.555 1.00 71.50 124 GLY A N 1
ATOM 871 C CA . GLY A 1 124 ? -21.780 14.167 -6.332 1.00 71.50 124 GLY A CA 1
ATOM 872 C C . GLY A 1 124 ? -20.517 14.773 -6.961 1.00 71.50 124 GLY A C 1
ATOM 873 O O . GLY A 1 124 ? -20.597 15.878 -7.494 1.00 71.50 124 GLY A O 1
ATOM 874 N N . GLY A 1 125 ? -19.371 14.082 -6.914 1.00 75.06 125 GLY A N 1
ATOM 875 C CA . GLY A 1 125 ? -18.161 14.467 -7.651 1.00 75.06 125 GLY A CA 1
ATOM 876 C C . GLY A 1 125 ? -18.211 14.131 -9.151 1.00 75.06 125 GLY A C 1
ATOM 877 O O . GLY A 1 125 ? -19.211 13.641 -9.672 1.00 75.06 125 GLY A O 1
ATOM 878 N N . ASN A 1 126 ? -17.089 14.333 -9.852 1.00 69.06 126 ASN A N 1
ATOM 879 C CA . ASN A 1 126 ? -16.923 14.080 -11.299 1.00 69.06 126 ASN A CA 1
ATOM 880 C C . ASN A 1 126 ? -16.939 12.585 -11.700 1.00 69.06 126 ASN A C 1
ATOM 882 O O . ASN A 1 126 ? -16.552 12.235 -12.813 1.00 69.06 126 ASN A O 1
ATOM 886 N N . ASN A 1 127 ? -17.376 11.697 -10.809 1.00 74.75 127 ASN A N 1
ATOM 887 C CA . ASN A 1 127 ? -17.365 10.252 -11.007 1.00 74.75 127 ASN A CA 1
ATOM 888 C C . ASN A 1 127 ? -18.742 9.804 -11.507 1.00 74.75 127 ASN A C 1
ATOM 890 O O . ASN A 1 127 ? -19.541 9.243 -10.759 1.00 74.75 127 ASN A O 1
ATOM 894 N N . ALA A 1 128 ? -19.056 10.135 -12.762 1.00 78.75 128 ALA A N 1
ATOM 895 C CA . ALA A 1 128 ? -20.354 9.828 -13.352 1.00 78.75 128 ALA A CA 1
ATOM 896 C C . ALA A 1 128 ? -20.648 8.317 -13.291 1.00 78.75 128 ALA A C 1
ATOM 898 O O . ALA A 1 128 ? -19.936 7.510 -13.884 1.00 78.75 128 ALA A O 1
ATOM 899 N N . GLY A 1 129 ? -21.714 7.969 -12.565 1.00 81.88 129 GLY A N 1
ATOM 900 C CA . GLY A 1 129 ? -22.206 6.603 -12.386 1.00 81.88 129 GLY A CA 1
ATOM 901 C C . GLY A 1 129 ? -21.515 5.792 -11.282 1.00 81.88 129 GLY A C 1
ATOM 902 O O . GLY A 1 129 ? -21.896 4.654 -11.049 1.00 81.88 129 GLY A O 1
ATOM 903 N N . ALA A 1 130 ? -20.583 6.391 -10.543 1.00 88.50 130 ALA A N 1
ATOM 904 C CA . ALA A 1 130 ? -20.104 5.819 -9.297 1.00 88.50 130 ALA A CA 1
ATOM 905 C C . ALA A 1 130 ? -21.209 5.764 -8.225 1.00 88.50 130 ALA A C 1
ATOM 907 O O . ALA A 1 130 ? -22.062 6.652 -8.143 1.00 88.50 130 ALA A O 1
ATOM 908 N N . GLU A 1 131 ? -21.161 4.750 -7.362 1.00 90.50 131 GLU A N 1
ATOM 909 C CA . GLU A 1 131 ? -22.132 4.549 -6.289 1.00 90.50 131 GLU A CA 1
ATOM 910 C C . GLU A 1 131 ? -21.431 4.356 -4.942 1.00 90.50 131 GLU A C 1
ATOM 912 O O . GLU A 1 131 ? -20.474 3.587 -4.821 1.00 90.50 131 GLU A O 1
ATOM 917 N N . VAL A 1 132 ? -21.946 5.035 -3.914 1.00 92.12 132 VAL A N 1
ATOM 918 C CA . VAL A 1 132 ? -21.582 4.801 -2.514 1.00 92.12 132 VAL A CA 1
ATOM 919 C C . VAL A 1 132 ? -22.849 4.561 -1.709 1.00 92.12 132 VAL A C 1
ATOM 921 O O . VAL A 1 132 ? -23.747 5.404 -1.666 1.00 92.12 132 VAL A O 1
ATOM 924 N N . LYS A 1 133 ? -22.907 3.412 -1.043 1.00 91.75 133 LYS A N 1
ATOM 925 C CA . LYS A 1 133 ? -23.970 3.020 -0.121 1.00 91.75 133 LYS A CA 1
ATOM 926 C C . LYS A 1 133 ? -23.399 2.902 1.286 1.00 91.75 133 LYS A C 1
ATOM 928 O O . LYS A 1 133 ? -22.304 2.378 1.464 1.00 91.75 133 LYS A O 1
ATOM 933 N N . ALA A 1 134 ? -24.150 3.374 2.272 1.00 91.06 134 ALA A N 1
ATOM 934 C CA . ALA A 1 134 ? -23.823 3.219 3.682 1.00 91.06 134 ALA A CA 1
ATOM 935 C C . ALA A 1 134 ? -24.908 2.382 4.361 1.00 91.06 134 ALA A C 1
ATOM 937 O O . ALA A 1 134 ? -26.094 2.569 4.083 1.00 91.06 134 ALA A O 1
ATOM 938 N N . TYR A 1 135 ? -24.492 1.480 5.238 1.00 87.69 135 TYR A N 1
ATOM 939 C CA . TYR A 1 135 ? -25.346 0.543 5.950 1.00 87.69 135 TYR A CA 1
ATOM 940 C C . TYR A 1 135 ? -25.017 0.638 7.435 1.00 87.69 135 TYR A C 1
ATOM 942 O O . TYR A 1 135 ? -23.922 0.270 7.856 1.00 87.69 135 TYR 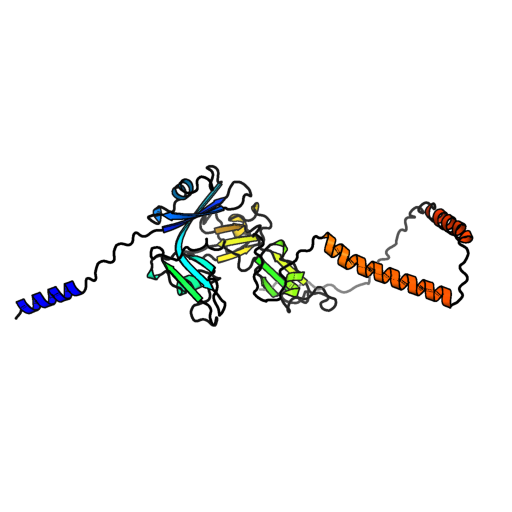A O 1
ATOM 950 N N . TRP A 1 136 ? -25.950 1.158 8.226 1.00 84.56 136 TRP A N 1
ATOM 951 C CA . TRP A 1 136 ? -25.829 1.130 9.679 1.00 84.56 136 TRP A CA 1
ATOM 952 C C . TRP A 1 136 ? -26.197 -0.266 10.180 1.00 84.56 136 TRP A C 1
ATOM 954 O O . TRP A 1 136 ? -27.240 -0.798 9.792 1.00 84.56 136 TRP A O 1
ATOM 964 N N . HIS A 1 137 ? -25.355 -0.862 11.020 1.00 72.25 137 HIS A N 1
ATOM 965 C CA . HIS A 1 137 ? -25.654 -2.166 11.610 1.00 72.25 137 HIS A CA 1
ATOM 966 C C . HIS A 1 137 ? -26.926 -2.102 12.481 1.00 72.25 137 HIS A C 1
ATOM 968 O O . HIS A 1 137 ? -27.165 -1.116 13.175 1.00 72.25 137 HIS A O 1
ATOM 974 N N . GLY A 1 138 ? -27.779 -3.131 12.384 1.00 57.38 138 GLY A N 1
ATOM 975 C CA . GLY A 1 138 ? -29.107 -3.200 13.024 1.00 57.38 138 GLY A CA 1
ATOM 976 C C . GLY A 1 138 ? -30.304 -3.040 12.071 1.00 57.38 138 GLY A C 1
ATOM 977 O O . GLY A 1 138 ? -31.447 -3.210 12.484 1.00 57.38 138 GLY A O 1
ATOM 978 N N . VAL A 1 139 ? -30.066 -2.752 10.787 1.00 49.88 139 VAL A N 1
ATOM 979 C CA . VAL A 1 139 ? -31.098 -2.749 9.735 1.00 49.88 139 VAL A CA 1
ATOM 980 C C . VAL A 1 139 ? -30.638 -3.726 8.654 1.00 49.88 139 VAL A C 1
ATOM 982 O O . VAL A 1 139 ? -29.760 -3.367 7.878 1.00 49.88 139 VAL A O 1
ATOM 985 N N . ASP A 1 140 ? -31.150 -4.964 8.682 1.00 40.78 140 ASP A N 1
ATOM 986 C CA . ASP A 1 140 ? -30.741 -6.127 7.863 1.00 40.78 140 ASP A CA 1
ATOM 987 C C . ASP A 1 140 ? -29.963 -5.770 6.575 1.00 40.78 140 ASP A C 1
ATOM 989 O O . ASP A 1 140 ? -30.574 -5.488 5.534 1.00 40.78 140 ASP A O 1
ATOM 993 N N . PRO A 1 141 ? -28.616 -5.776 6.590 1.00 50.12 141 PRO A N 1
ATOM 994 C CA . PRO A 1 141 ? -27.864 -5.722 5.351 1.00 50.12 141 PRO A CA 1
ATOM 995 C C . PRO A 1 141 ? -27.975 -7.084 4.643 1.00 50.12 141 PRO A C 1
ATOM 997 O O . PRO A 1 141 ? -27.970 -8.127 5.303 1.00 50.12 141 PRO A O 1
ATOM 1000 N N . PRO A 1 142 ? -28.035 -7.132 3.298 1.00 50.56 142 PRO A N 1
ATOM 1001 C CA . PRO A 1 142 ? -27.792 -8.383 2.589 1.00 50.56 142 PRO A CA 1
ATOM 1002 C C . PRO A 1 142 ? -26.413 -8.894 3.013 1.00 50.56 142 PRO A C 1
ATOM 1004 O O . PRO A 1 142 ? -25.468 -8.106 3.011 1.00 50.56 142 PRO A O 1
ATOM 1007 N N . SER A 1 143 ? -26.327 -10.173 3.401 1.00 49.56 143 SER A N 1
ATOM 1008 C CA . SER A 1 143 ? -25.116 -10.849 3.891 1.00 49.56 143 SER A CA 1
ATOM 1009 C C . SER A 1 143 ? -23.859 -10.299 3.215 1.00 49.56 143 SER A C 1
ATOM 1011 O O . SER A 1 143 ? -23.595 -10.597 2.044 1.00 49.56 143 SER A O 1
ATOM 1013 N N . LEU A 1 144 ? -23.137 -9.435 3.927 1.00 45.75 144 LEU A N 1
ATOM 1014 C CA . LEU A 1 144 ? -21.972 -8.765 3.377 1.00 45.75 144 LEU A CA 1
ATOM 1015 C C . LEU A 1 144 ? -20.890 -9.825 3.144 1.00 45.75 144 LEU A C 1
ATOM 1017 O O . LEU A 1 144 ? -20.623 -10.622 4.048 1.00 45.75 144 LEU A O 1
ATOM 1021 N N . PRO A 1 145 ? -20.253 -9.876 1.961 1.00 45.62 145 PRO A N 1
ATOM 1022 C CA . PRO A 1 145 ? -19.008 -10.616 1.843 1.00 45.62 145 PRO A CA 1
ATOM 1023 C C . PRO A 1 145 ? -18.000 -10.015 2.842 1.00 45.62 145 PRO A C 1
ATOM 1025 O O . PRO A 1 145 ? -18.058 -8.806 3.089 1.00 45.62 145 PRO A O 1
ATOM 1028 N N . PRO A 1 146 ? -17.091 -10.820 3.427 1.00 43.41 146 PRO A N 1
ATOM 1029 C CA . PRO A 1 146 ? -16.070 -10.302 4.334 1.00 43.41 146 PRO A CA 1
ATOM 1030 C C . PRO A 1 146 ? -15.374 -9.098 3.675 1.00 43.41 146 PRO A C 1
ATOM 1032 O O . PRO A 1 146 ? -15.038 -9.187 2.485 1.00 43.41 146 PRO A O 1
ATOM 1035 N N . PRO A 1 147 ? -15.217 -7.962 4.385 1.00 44.19 147 PRO A N 1
ATOM 1036 C CA . PRO A 1 147 ? -14.679 -6.747 3.791 1.00 44.19 147 PRO A CA 1
ATOM 1037 C C . PRO A 1 147 ? -13.305 -7.033 3.202 1.00 44.19 147 PRO A C 1
ATOM 1039 O O . PRO A 1 147 ? -12.530 -7.846 3.716 1.00 44.19 147 PRO A O 1
ATOM 1042 N N . ALA A 1 148 ? -13.029 -6.392 2.071 1.00 44.81 148 ALA A N 1
ATOM 1043 C CA . ALA A 1 148 ? -11.756 -6.564 1.405 1.00 44.81 148 ALA A CA 1
ATOM 1044 C C . ALA A 1 148 ? -10.640 -6.146 2.375 1.00 44.81 148 ALA A C 1
ATOM 1046 O O . ALA A 1 148 ? -10.658 -5.030 2.888 1.00 44.81 148 ALA A O 1
ATOM 1047 N N . GLU A 1 149 ? -9.692 -7.057 2.625 1.00 47.22 149 GLU A N 1
ATOM 1048 C CA . GLU A 1 149 ? -8.384 -6.777 3.235 1.00 47.22 149 GLU A CA 1
ATOM 1049 C C . GLU A 1 149 ? -7.904 -5.383 2.813 1.00 47.22 149 GLU A C 1
ATOM 1051 O O . GLU A 1 149 ? -8.001 -5.082 1.625 1.00 47.22 149 GLU A O 1
ATOM 1056 N N . VAL A 1 150 ? -7.451 -4.538 3.756 1.00 46.66 150 VAL A N 1
ATOM 1057 C CA . VAL A 1 150 ? -6.973 -3.168 3.483 1.00 46.66 150 VAL A CA 1
ATOM 1058 C C . VAL A 1 150 ? -5.905 -3.229 2.394 1.00 46.66 150 VAL A C 1
ATOM 1060 O O . VAL A 1 150 ? -4.729 -3.478 2.652 1.00 46.66 150 VAL A O 1
ATOM 1063 N N . VAL A 1 151 ? -6.338 -3.045 1.151 1.00 52.84 151 VAL A N 1
ATOM 1064 C CA . VAL A 1 151 ? -5.461 -3.009 -0.005 1.00 52.84 151 VAL A CA 1
ATOM 1065 C C . VAL A 1 151 ? -4.787 -1.650 0.057 1.00 52.84 151 VAL A C 1
ATOM 1067 O O . VAL A 1 151 ? -5.464 -0.624 0.081 1.00 52.84 151 VAL A O 1
ATOM 1070 N N . LEU A 1 152 ? -3.454 -1.625 0.119 1.00 60.66 152 LEU A N 1
ATOM 1071 C CA . LEU A 1 152 ? -2.726 -0.397 -0.178 1.00 60.66 152 LEU A CA 1
ATOM 1072 C C . LEU A 1 152 ? -3.143 0.037 -1.582 1.00 60.66 152 LEU A C 1
ATOM 1074 O O . LEU A 1 152 ? -2.748 -0.605 -2.556 1.00 60.66 152 LEU A O 1
ATOM 1078 N N . ASP A 1 153 ? -3.885 1.140 -1.688 1.00 66.25 153 ASP A N 1
ATOM 1079 C CA . ASP A 1 153 ? -4.215 1.725 -2.992 1.00 66.25 153 ASP A CA 1
ATOM 1080 C C . ASP A 1 153 ? -2.941 2.074 -3.775 1.00 66.25 153 ASP A C 1
ATOM 1082 O O . ASP A 1 153 ? -2.971 2.138 -4.998 1.00 66.25 153 ASP A O 1
ATOM 1086 N N . HIS A 1 154 ? -1.790 2.223 -3.103 1.00 76.94 154 HIS A N 1
ATOM 1087 C CA . HIS A 1 154 ? -0.487 2.420 -3.731 1.00 76.94 154 HIS A CA 1
ATOM 1088 C C . HIS A 1 154 ? 0.633 1.693 -2.968 1.00 76.94 154 HIS A C 1
ATOM 1090 O O . HIS A 1 154 ? 1.019 2.120 -1.882 1.00 76.94 154 HIS A O 1
ATOM 1096 N N . ASN A 1 155 ? 1.202 0.627 -3.535 1.00 85.75 155 ASN A N 1
ATOM 1097 C CA . ASN A 1 155 ? 2.325 -0.123 -2.945 1.00 85.75 155 ASN A CA 1
ATOM 1098 C C . ASN A 1 155 ? 3.601 -0.096 -3.804 1.00 85.75 155 ASN A C 1
ATOM 1100 O O . ASN A 1 155 ? 4.566 -0.806 -3.520 1.00 85.75 155 ASN A O 1
ATOM 1104 N N . CYS A 1 156 ? 3.629 0.732 -4.845 1.00 92.88 156 CYS A N 1
ATOM 1105 C CA . CYS A 1 156 ? 4.813 0.972 -5.653 1.00 92.88 156 CYS A CA 1
ATOM 1106 C C . CYS A 1 156 ? 4.950 2.462 -5.951 1.00 92.88 156 CYS A C 1
ATOM 1108 O O . CYS A 1 156 ? 4.014 3.079 -6.457 1.00 92.88 156 CYS A O 1
ATOM 1110 N N . GLN A 1 157 ? 6.111 3.032 -5.647 1.00 94.88 157 GLN A N 1
ATOM 1111 C CA . GLN A 1 157 ? 6.487 4.384 -6.038 1.00 94.88 157 GLN A CA 1
ATOM 1112 C C . GLN A 1 157 ? 7.499 4.326 -7.179 1.00 94.88 157 GLN A C 1
ATOM 1114 O O . GLN A 1 157 ? 8.516 3.645 -7.087 1.00 94.88 157 GLN A O 1
ATOM 1119 N N . CYS A 1 158 ? 7.222 5.067 -8.242 1.00 95.19 158 CYS A N 1
ATOM 1120 C CA . CYS A 1 158 ? 8.080 5.214 -9.404 1.00 95.19 158 CYS A CA 1
ATOM 1121 C C . CYS A 1 158 ? 8.688 6.612 -9.397 1.00 95.19 158 CYS A C 1
ATOM 1123 O O . CYS A 1 158 ? 7.968 7.594 -9.560 1.00 95.19 158 CYS A O 1
ATOM 1125 N N . THR A 1 159 ? 10.001 6.701 -9.232 1.00 95.94 159 THR A N 1
ATOM 1126 C CA . THR A 1 159 ? 10.744 7.960 -9.283 1.00 95.94 159 THR A CA 1
ATOM 1127 C C . THR A 1 159 ? 11.546 8.007 -10.574 1.00 95.94 159 THR A C 1
ATOM 1129 O O . THR A 1 159 ? 12.369 7.130 -10.827 1.00 95.94 159 THR A O 1
ATOM 1132 N N . CYS A 1 160 ? 11.291 9.013 -11.404 1.00 94.75 160 CYS A N 1
ATOM 1133 C CA . CYS A 1 160 ? 11.807 9.106 -12.763 1.00 94.75 160 CYS A CA 1
ATOM 1134 C C . CYS A 1 160 ? 12.484 10.454 -13.000 1.00 94.75 160 CYS A C 1
ATOM 1136 O O . CYS A 1 160 ? 11.903 11.498 -12.704 1.00 94.75 160 CYS A O 1
ATOM 1138 N N . ALA A 1 161 ? 13.677 10.434 -13.584 1.00 94.12 161 ALA A N 1
ATOM 1139 C CA . ALA A 1 161 ? 14.407 11.622 -14.020 1.00 94.12 161 ALA A CA 1
ATOM 1140 C C . ALA A 1 161 ? 14.967 11.376 -15.425 1.00 94.12 161 ALA A C 1
ATOM 1142 O O . ALA A 1 161 ? 15.488 10.295 -15.688 1.00 94.12 161 ALA A O 1
ATOM 1143 N N . PHE A 1 162 ? 14.846 12.339 -16.341 1.00 89.56 162 PHE A N 1
ATOM 1144 C CA . PHE A 1 162 ? 15.341 12.189 -17.719 1.00 89.56 162 PHE A CA 1
ATOM 1145 C C . PHE A 1 162 ? 16.836 12.473 -17.842 1.00 89.56 162 PHE A C 1
ATOM 1147 O O . PHE A 1 162 ? 17.506 11.896 -18.696 1.00 89.56 162 PHE A O 1
ATOM 1154 N N . THR A 1 163 ? 17.351 13.329 -16.970 1.00 87.50 163 THR A N 1
ATOM 1155 C CA . THR A 1 163 ? 18.771 13.619 -16.809 1.00 87.50 163 THR A CA 1
ATOM 1156 C C . THR A 1 163 ? 19.092 13.749 -15.321 1.00 87.50 163 THR A C 1
ATOM 1158 O O . THR A 1 163 ? 18.194 13.942 -14.503 1.00 87.50 163 THR A O 1
ATOM 1161 N N . GLU A 1 164 ? 20.372 13.691 -14.953 1.00 82.62 164 GLU A N 1
ATOM 1162 C CA . GLU A 1 164 ? 20.809 13.925 -13.565 1.00 82.62 164 GLU A CA 1
ATOM 1163 C C . GLU A 1 164 ? 20.523 15.353 -13.067 1.00 82.62 164 GLU A C 1
ATOM 1165 O O . GLU A 1 164 ? 20.499 15.591 -11.862 1.00 82.62 164 GLU A O 1
ATOM 1170 N N . ALA A 1 165 ? 20.319 16.304 -13.984 1.00 85.12 165 ALA A N 1
ATOM 1171 C CA . ALA A 1 165 ? 20.011 17.694 -13.659 1.00 85.12 165 ALA A CA 1
ATOM 1172 C C . ALA A 1 165 ? 18.507 17.944 -13.456 1.00 85.12 165 ALA A C 1
ATOM 1174 O O . ALA A 1 165 ? 18.135 18.990 -12.923 1.00 85.12 165 ALA A O 1
ATOM 1175 N N . ASP A 1 166 ? 17.648 17.017 -13.888 1.00 87.88 166 ASP A N 1
ATOM 1176 C CA . ASP A 1 166 ? 16.203 17.171 -13.772 1.00 87.88 166 ASP A CA 1
ATOM 1177 C C . ASP A 1 166 ? 15.723 16.832 -12.363 1.00 87.88 166 ASP A C 1
ATOM 1179 O O . ASP A 1 166 ? 16.150 15.851 -11.750 1.00 87.88 166 ASP A O 1
ATOM 1183 N N . GLU A 1 167 ? 14.755 17.606 -11.870 1.00 93.06 167 GLU A N 1
ATOM 1184 C CA . GLU A 1 167 ? 14.060 17.249 -10.639 1.00 93.06 167 GLU A CA 1
ATOM 1185 C C . GLU A 1 167 ? 13.297 15.925 -10.834 1.00 93.06 167 GLU A C 1
ATOM 1187 O O . GLU A 1 167 ? 12.470 15.811 -11.752 1.00 93.06 167 GLU A O 1
ATOM 1192 N N . PRO A 1 168 ? 13.542 14.914 -9.981 1.00 94.00 168 PRO A N 1
ATOM 1193 C CA . PRO A 1 168 ? 12.907 13.618 -10.121 1.00 94.00 168 PRO A CA 1
ATOM 1194 C C . PRO A 1 168 ? 11.397 13.729 -9.904 1.00 94.00 168 PRO A C 1
ATOM 1196 O O . PRO A 1 168 ? 10.913 14.245 -8.895 1.00 94.00 168 PRO A O 1
ATOM 1199 N N . ARG A 1 169 ? 10.630 13.190 -10.850 1.00 94.94 169 ARG A N 1
ATOM 1200 C CA . ARG A 1 169 ? 9.171 13.105 -10.765 1.00 94.94 169 ARG A CA 1
ATOM 1201 C C . ARG A 1 169 ? 8.770 11.799 -10.117 1.00 94.94 169 ARG A C 1
ATOM 1203 O O . ARG A 1 169 ? 9.312 10.750 -10.448 1.00 94.94 169 ARG A O 1
ATOM 1210 N N . THR A 1 170 ? 7.798 11.870 -9.221 1.00 95.06 170 THR A N 1
ATOM 1211 C CA . THR A 1 170 ? 7.355 10.724 -8.431 1.00 95.06 170 THR A CA 1
ATOM 1212 C C . THR A 1 170 ? 5.917 10.366 -8.781 1.00 95.06 170 THR A C 1
ATOM 1214 O O . THR A 1 170 ? 5.050 11.236 -8.806 1.00 95.06 170 THR A O 1
ATOM 1217 N N . TYR A 1 171 ? 5.668 9.083 -9.018 1.00 93.50 171 TYR A N 1
ATOM 1218 C CA . TYR A 1 171 ? 4.359 8.514 -9.318 1.00 93.50 171 TYR A CA 1
ATOM 1219 C C . TYR A 1 171 ? 4.081 7.318 -8.406 1.00 93.50 171 TYR A C 1
ATOM 1221 O O . TYR A 1 171 ? 5.009 6.726 -7.857 1.00 93.50 171 TYR A O 1
ATOM 1229 N N . THR A 1 172 ? 2.815 6.938 -8.255 1.00 91.50 172 THR A N 1
ATOM 1230 C CA . THR A 1 172 ? 2.395 5.809 -7.416 1.00 91.50 172 THR A CA 1
ATOM 1231 C C . THR A 1 172 ? 1.499 4.843 -8.189 1.00 91.50 172 THR A C 1
ATOM 1233 O O . THR A 1 172 ? 0.694 5.260 -9.018 1.00 91.50 172 THR A O 1
ATOM 1236 N N . LEU A 1 173 ? 1.644 3.543 -7.922 1.00 89.94 173 LEU A N 1
ATOM 1237 C CA . LEU A 1 173 ? 0.886 2.455 -8.545 1.00 89.94 173 LEU A CA 1
ATOM 1238 C C . LEU A 1 173 ? 0.353 1.484 -7.483 1.00 89.94 173 LEU A C 1
ATOM 1240 O O . LEU A 1 173 ? 1.039 1.181 -6.502 1.00 89.94 173 LEU A O 1
ATOM 1244 N N . ALA A 1 174 ? -0.853 0.966 -7.722 1.00 86.00 174 ALA A N 1
ATOM 1245 C CA . ALA A 1 174 ? -1.442 -0.149 -6.984 1.00 86.00 174 ALA A CA 1
ATOM 1246 C C . ALA A 1 174 ? -1.059 -1.468 -7.665 1.00 86.00 174 ALA A C 1
ATOM 1248 O O . ALA A 1 174 ? -1.504 -1.731 -8.784 1.00 86.00 174 ALA A O 1
ATOM 1249 N N . LEU A 1 175 ? -0.253 -2.304 -7.016 1.00 83.31 175 LEU A N 1
ATOM 1250 C CA . LEU A 1 175 ? 0.172 -3.605 -7.530 1.00 83.31 175 LEU A CA 1
ATOM 1251 C C . LEU A 1 175 ? -0.363 -4.739 -6.657 1.00 83.31 175 LEU A C 1
ATOM 1253 O O . LEU A 1 175 ? -0.502 -4.604 -5.448 1.00 83.31 175 LEU A O 1
ATOM 1257 N N . GLY A 1 176 ? -0.600 -5.904 -7.258 1.00 68.56 176 GLY A N 1
ATOM 1258 C CA . GLY A 1 176 ? -0.993 -7.098 -6.502 1.00 68.56 176 GLY A CA 1
ATOM 1259 C C . GLY A 1 176 ? 0.151 -7.739 -5.706 1.00 68.56 176 GLY A C 1
ATOM 1260 O O . GLY A 1 176 ? -0.115 -8.540 -4.820 1.00 68.56 176 GLY A O 1
ATOM 1261 N N . ALA A 1 177 ? 1.413 -7.416 -6.015 1.00 77.00 177 ALA A N 1
ATOM 1262 C CA . ALA A 1 177 ? 2.583 -8.022 -5.379 1.00 77.00 177 ALA A CA 1
ATOM 1263 C C . ALA A 1 177 ? 3.799 -7.084 -5.371 1.00 77.00 177 ALA A C 1
ATOM 1265 O O . ALA A 1 177 ? 4.032 -6.342 -6.327 1.00 77.00 177 ALA A O 1
ATOM 1266 N N . ARG A 1 178 ? 4.632 -7.193 -4.326 1.00 81.38 178 ARG A N 1
ATOM 1267 C CA . ARG A 1 178 ? 5.861 -6.396 -4.146 1.00 81.38 178 ARG A CA 1
ATOM 1268 C C . ARG A 1 178 ? 6.835 -6.559 -5.314 1.00 81.38 178 ARG A C 1
ATOM 1270 O O . ARG A 1 178 ? 7.382 -5.576 -5.801 1.00 81.38 178 ARG A O 1
ATOM 1277 N N . GLN A 1 179 ? 7.031 -7.792 -5.783 1.00 85.56 179 GLN A N 1
ATOM 1278 C CA . GLN A 1 179 ? 7.987 -8.109 -6.850 1.00 85.56 179 GLN A CA 1
ATOM 1279 C C . GLN A 1 179 ? 7.579 -7.530 -8.211 1.00 85.56 179 GLN A C 1
ATOM 1281 O O . GLN A 1 179 ? 8.412 -7.451 -9.107 1.00 85.56 179 GLN A O 1
ATOM 1286 N N . ALA A 1 180 ? 6.318 -7.117 -8.374 1.00 88.75 180 ALA A N 1
ATOM 1287 C CA . ALA A 1 180 ? 5.865 -6.465 -9.596 1.00 88.75 180 ALA A CA 1
ATOM 1288 C C . ALA A 1 180 ? 6.372 -5.015 -9.702 1.00 88.75 180 ALA A C 1
ATOM 1290 O O . ALA A 1 180 ? 6.476 -4.494 -10.811 1.00 88.75 180 ALA A O 1
ATOM 1291 N N . CYS A 1 181 ? 6.725 -4.371 -8.580 1.00 93.69 181 CYS A N 1
ATOM 1292 C CA . CYS A 1 181 ? 7.256 -3.010 -8.574 1.00 93.69 181 CYS A CA 1
ATOM 1293 C C . CYS A 1 181 ? 8.687 -3.003 -9.120 1.00 93.69 181 CYS A C 1
ATOM 1295 O O . CYS A 1 181 ? 9.659 -3.197 -8.391 1.00 93.69 181 CYS A O 1
ATOM 1297 N N . THR A 1 182 ? 8.806 -2.819 -10.430 1.00 94.00 182 THR A N 1
ATOM 1298 C CA . THR A 1 182 ? 10.075 -2.861 -11.160 1.00 94.00 182 THR A CA 1
ATOM 1299 C C . THR A 1 182 ? 10.269 -1.577 -11.963 1.00 94.00 182 THR A C 1
ATOM 1301 O O . THR A 1 182 ? 9.277 -0.974 -12.387 1.00 94.00 182 THR A O 1
ATOM 1304 N N . PRO A 1 183 ? 11.519 -1.157 -12.240 1.00 93.81 183 PRO A N 1
ATOM 1305 C CA . PRO A 1 183 ? 11.774 0.002 -13.096 1.00 93.81 183 PRO A CA 1
ATOM 1306 C C . PRO A 1 183 ? 11.109 -0.124 -14.470 1.00 93.81 183 PRO A C 1
ATOM 1308 O O . PRO A 1 183 ? 10.515 0.830 -14.956 1.00 93.81 183 PRO A O 1
ATOM 1311 N N . THR A 1 184 ? 11.116 -1.325 -15.059 1.00 92.88 184 THR A N 1
ATOM 1312 C CA . THR A 1 184 ? 10.439 -1.601 -16.333 1.00 92.88 184 THR A CA 1
ATOM 1313 C C . THR A 1 184 ? 8.937 -1.342 -16.252 1.00 92.88 184 THR A C 1
ATOM 1315 O O . THR A 1 184 ? 8.386 -0.699 -17.145 1.00 92.88 184 THR A O 1
ATOM 1318 N N . LEU A 1 185 ? 8.273 -1.787 -15.177 1.00 93.56 185 LEU A N 1
ATOM 1319 C CA . LEU A 1 185 ? 6.853 -1.503 -14.979 1.00 93.56 185 LEU A CA 1
ATOM 1320 C C . LEU A 1 185 ? 6.612 0.007 -14.868 1.00 93.56 185 LEU A C 1
ATOM 1322 O O . LEU A 1 185 ? 5.718 0.520 -15.539 1.00 93.56 185 LEU A O 1
ATOM 1326 N N . CYS A 1 186 ? 7.439 0.717 -14.096 1.00 94.56 186 CYS A N 1
ATOM 1327 C CA . CYS A 1 186 ? 7.364 2.169 -13.949 1.00 94.56 186 CYS A CA 1
ATOM 1328 C C . CYS A 1 186 ? 7.495 2.898 -15.296 1.00 94.56 186 CYS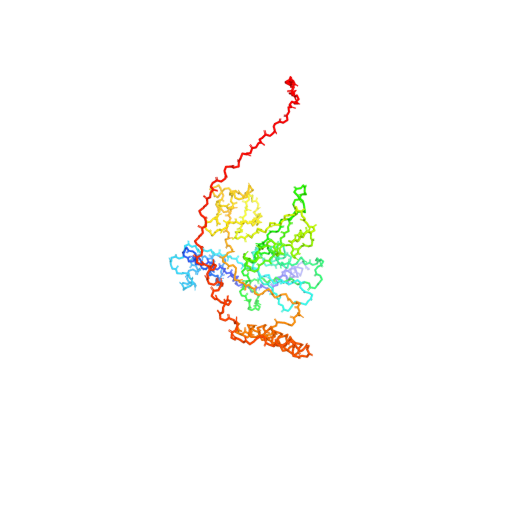 A C 1
ATOM 1330 O O . CYS A 1 186 ? 6.613 3.682 -15.643 1.00 94.56 186 CYS A O 1
ATOM 1332 N N . SER A 1 187 ? 8.530 2.589 -16.087 1.00 93.19 187 SER A N 1
ATOM 1333 C CA . SER A 1 187 ? 8.722 3.160 -17.428 1.00 93.19 187 SER A CA 1
ATOM 1334 C C . SER A 1 187 ? 7.551 2.864 -18.365 1.00 93.19 187 SER A C 1
ATOM 1336 O O . SER A 1 187 ? 7.145 3.722 -19.137 1.00 93.19 187 SER A O 1
ATOM 1338 N N . SER A 1 188 ? 6.979 1.658 -18.295 1.00 92.81 188 SER A N 1
ATOM 1339 C CA . SER A 1 188 ? 5.842 1.283 -19.147 1.00 92.81 188 SER A CA 1
ATOM 1340 C C . SER A 1 188 ? 4.511 1.912 -18.718 1.00 92.81 188 SER A C 1
ATOM 1342 O O . SER A 1 188 ? 3.640 2.129 -19.556 1.00 92.81 188 SER A O 1
ATOM 1344 N N . SER A 1 189 ? 4.347 2.208 -17.424 1.00 93.44 189 SER A N 1
ATOM 1345 C CA . SER A 1 189 ? 3.102 2.753 -16.865 1.00 93.44 189 SER A CA 1
ATOM 1346 C C . SER A 1 189 ? 3.008 4.267 -17.025 1.00 93.44 189 SER A C 1
ATOM 1348 O O . SER A 1 189 ? 1.909 4.812 -17.106 1.00 93.44 189 SER A O 1
ATOM 1350 N N . PHE A 1 190 ? 4.151 4.953 -17.076 1.00 92.81 190 PHE A N 1
ATOM 1351 C CA . PHE A 1 190 ? 4.213 6.407 -17.137 1.00 92.81 190 PHE A CA 1
ATOM 1352 C C . PHE A 1 190 ? 5.043 6.857 -18.334 1.00 92.81 190 PHE A C 1
ATOM 1354 O O . PHE A 1 190 ? 6.261 6.725 -18.343 1.00 92.81 190 PHE A O 1
ATOM 1361 N N . SER A 1 191 ? 4.392 7.502 -19.305 1.00 89.56 191 SER A N 1
ATOM 1362 C CA . SER A 1 191 ? 5.050 8.061 -20.500 1.00 89.56 191 SER A CA 1
ATOM 1363 C C . SER A 1 191 ? 6.140 9.094 -20.189 1.00 89.56 191 SER A C 1
ATOM 1365 O O . SER A 1 191 ? 6.970 9.400 -21.036 1.00 89.56 191 SER A O 1
ATOM 1367 N N . ASN A 1 192 ? 6.110 9.661 -18.982 1.00 87.81 192 ASN A N 1
ATOM 1368 C CA . ASN A 1 192 ? 7.066 10.650 -18.492 1.00 87.81 192 ASN A CA 1
ATOM 1369 C C . ASN A 1 192 ? 8.217 10.013 -17.697 1.00 87.81 192 ASN A C 1
ATOM 1371 O O . ASN A 1 192 ? 8.939 10.721 -16.996 1.00 87.81 192 ASN A O 1
ATOM 1375 N N . CYS A 1 193 ? 8.346 8.692 -17.736 1.00 92.62 193 CYS A N 1
ATOM 1376 C CA . CYS A 1 193 ? 9.509 7.981 -17.242 1.00 92.62 193 CYS A CA 1
ATOM 1377 C C . CYS A 1 193 ? 10.335 7.538 -18.450 1.00 92.62 193 CYS A C 1
ATOM 1379 O O . CYS A 1 193 ? 9.757 6.995 -19.394 1.00 92.62 193 CYS A O 1
ATOM 1381 N N . PRO A 1 194 ? 11.661 7.757 -18.451 1.00 90.75 194 PRO A N 1
ATOM 1382 C CA . PRO A 1 194 ? 12.492 7.271 -19.537 1.00 90.75 194 PRO A CA 1
ATOM 1383 C C . PRO A 1 194 ? 12.369 5.750 -19.629 1.00 90.75 194 PRO A C 1
ATOM 1385 O O . PRO A 1 194 ? 12.342 5.037 -18.619 1.00 90.75 194 PRO A O 1
ATOM 1388 N N . ASP A 1 195 ? 12.255 5.247 -20.850 1.00 86.62 195 ASP A N 1
ATOM 1389 C CA . ASP A 1 195 ? 12.324 3.819 -21.099 1.00 86.62 195 ASP A CA 1
ATOM 1390 C C . ASP A 1 195 ? 13.782 3.337 -21.069 1.00 86.62 195 ASP A C 1
ATOM 1392 O O . ASP A 1 195 ? 14.741 4.109 -21.175 1.00 86.62 195 ASP A O 1
ATOM 1396 N N . ILE A 1 196 ? 13.958 2.028 -20.890 1.00 67.62 196 ILE A N 1
ATOM 1397 C CA . ILE A 1 196 ? 15.269 1.391 -21.014 1.00 67.62 196 ILE A CA 1
ATOM 1398 C C . ILE A 1 196 ? 15.590 1.349 -22.517 1.00 67.62 196 ILE A C 1
ATOM 1400 O O . ILE A 1 196 ? 15.269 0.384 -23.207 1.00 67.62 196 ILE A O 1
ATOM 1404 N N . GLY A 1 197 ? 16.165 2.436 -23.040 1.00 69.56 197 GLY A N 1
ATOM 1405 C CA . GLY A 1 197 ? 16.381 2.633 -24.472 1.00 69.56 197 GLY A CA 1
ATOM 1406 C C . GLY A 1 197 ? 17.402 3.727 -24.801 1.00 69.56 197 GLY A C 1
ATOM 1407 O O . GLY A 1 197 ? 17.718 4.597 -23.993 1.00 69.56 197 GLY A O 1
ATOM 1408 N N . SER A 1 198 ? 17.944 3.689 -26.023 1.00 58.50 198 SER A N 1
ATOM 1409 C CA . SER A 1 198 ? 19.071 4.534 -26.461 1.00 58.50 198 SER A CA 1
ATOM 1410 C C . SER A 1 198 ? 18.763 6.031 -26.583 1.00 58.50 198 SER A C 1
ATOM 1412 O O . SER A 1 198 ? 19.680 6.816 -26.804 1.00 58.50 198 SER A O 1
ATOM 1414 N N . HIS A 1 199 ? 17.496 6.436 -26.497 1.00 66.81 199 HIS A N 1
ATOM 1415 C CA . HIS A 1 199 ? 17.080 7.827 -26.683 1.00 66.81 199 HIS A CA 1
ATOM 1416 C C . HIS A 1 199 ? 16.970 8.618 -25.370 1.00 66.81 199 HIS A C 1
ATOM 1418 O O . HIS A 1 199 ? 16.823 9.833 -25.423 1.00 66.81 199 HIS A O 1
ATOM 1424 N N . ASN A 1 200 ? 17.123 7.956 -24.218 1.00 75.06 200 ASN A N 1
ATOM 1425 C CA . ASN A 1 200 ? 17.104 8.568 -22.887 1.00 75.06 200 ASN A CA 1
ATOM 1426 C C . ASN A 1 200 ? 18.450 8.378 -22.166 1.00 75.06 200 ASN A C 1
ATOM 1428 O O . ASN A 1 200 ? 18.499 8.037 -20.985 1.00 75.06 200 ASN A O 1
ATOM 1432 N N . ALA A 1 201 ? 19.563 8.527 -22.893 1.00 75.25 201 ALA A N 1
ATOM 1433 C CA . ALA A 1 201 ? 20.901 8.371 -22.328 1.00 75.25 201 ALA A CA 1
ATOM 1434 C C . ALA A 1 201 ? 21.119 9.381 -21.184 1.00 75.25 201 ALA A C 1
ATOM 1436 O O . ALA A 1 201 ? 21.187 10.583 -21.425 1.00 75.25 201 ALA A O 1
ATOM 1437 N N . GLY A 1 202 ? 21.214 8.879 -19.948 1.00 82.31 202 GLY A N 1
ATOM 1438 C CA . GLY A 1 202 ? 21.314 9.690 -18.726 1.00 82.31 202 GLY A CA 1
ATOM 1439 C C . GLY A 1 202 ? 20.040 9.731 -17.872 1.00 82.31 202 GLY A C 1
ATOM 1440 O O . GLY A 1 202 ? 20.074 10.279 -16.773 1.00 82.31 202 GLY A O 1
ATOM 1441 N N . GLY A 1 203 ? 18.941 9.131 -18.336 1.00 89.69 203 GLY A N 1
ATOM 1442 C CA . GLY A 1 203 ? 17.722 8.977 -17.550 1.00 89.69 203 GLY A CA 1
ATOM 1443 C C . GLY A 1 203 ? 17.837 7.879 -16.494 1.00 89.69 203 GLY A C 1
ATOM 1444 O O . GLY A 1 203 ? 18.542 6.886 -16.676 1.00 89.69 203 GLY A O 1
ATOM 1445 N N . SER A 1 204 ? 17.114 8.040 -15.388 1.00 92.38 204 SER A N 1
ATOM 1446 C CA . SER A 1 204 ? 17.003 7.046 -14.323 1.00 92.38 204 SER A CA 1
ATOM 1447 C C . SER A 1 204 ? 15.543 6.780 -13.968 1.00 92.38 204 SER A C 1
ATOM 1449 O O . SER A 1 204 ? 14.700 7.681 -13.962 1.00 92.38 204 SER A O 1
ATOM 1451 N N . VAL A 1 205 ? 15.249 5.514 -13.674 1.00 93.62 205 VAL A N 1
ATOM 1452 C CA . VAL A 1 205 ? 13.960 5.071 -13.140 1.00 93.62 205 VAL A CA 1
ATOM 1453 C C . VAL A 1 205 ? 14.227 4.206 -11.923 1.00 93.62 205 VAL A C 1
ATOM 1455 O O . VAL A 1 205 ? 14.890 3.173 -12.011 1.00 93.62 205 VAL A O 1
ATOM 1458 N N . ILE A 1 206 ? 13.701 4.635 -10.782 1.00 93.88 206 ILE A N 1
ATOM 1459 C CA . ILE A 1 206 ? 13.789 3.936 -9.506 1.00 93.88 206 ILE A CA 1
ATOM 1460 C C . ILE A 1 206 ? 12.380 3.481 -9.138 1.00 93.88 206 ILE A C 1
ATOM 1462 O O . ILE A 1 206 ? 11.451 4.285 -9.098 1.00 93.88 206 ILE A O 1
ATOM 1466 N N . ALA A 1 207 ? 12.225 2.187 -8.871 1.00 94.38 207 ALA A N 1
ATOM 1467 C CA . ALA A 1 207 ? 10.980 1.607 -8.389 1.00 94.38 207 ALA A CA 1
ATOM 1468 C C . ALA A 1 207 ? 11.148 1.208 -6.921 1.00 94.38 207 ALA A C 1
ATOM 1470 O O . ALA A 1 207 ? 11.988 0.368 -6.593 1.00 94.38 207 ALA A O 1
ATOM 1471 N N . THR A 1 208 ? 10.346 1.804 -6.048 1.00 93.81 208 THR A N 1
ATOM 1472 C CA . THR A 1 208 ? 10.355 1.554 -4.607 1.00 93.81 208 THR A CA 1
ATOM 1473 C C . THR A 1 208 ? 9.066 0.848 -4.223 1.00 93.81 208 THR A C 1
ATOM 1475 O O . THR A 1 208 ? 7.991 1.445 -4.219 1.00 93.81 208 THR A O 1
ATOM 1478 N N . ALA A 1 209 ? 9.175 -0.437 -3.902 1.00 91.62 209 ALA A N 1
ATOM 1479 C CA . ALA A 1 209 ? 8.046 -1.228 -3.435 1.00 91.62 209 ALA A CA 1
ATOM 1480 C C . ALA A 1 209 ? 7.826 -0.985 -1.939 1.00 91.62 209 ALA A C 1
ATOM 1482 O O . ALA A 1 209 ? 8.731 -1.234 -1.140 1.00 91.62 209 ALA A O 1
ATOM 1483 N N . TYR A 1 210 ? 6.636 -0.531 -1.564 1.00 91.69 210 TYR A N 1
ATOM 1484 C CA . TYR A 1 210 ? 6.259 -0.352 -0.169 1.00 91.69 210 TYR A CA 1
ATOM 1485 C C . TYR A 1 210 ? 5.692 -1.644 0.396 1.00 91.69 210 TYR A C 1
ATOM 1487 O O . TYR A 1 210 ? 4.826 -2.272 -0.209 1.00 91.69 210 TYR A O 1
ATOM 1495 N N . ASP A 1 211 ? 6.193 -2.030 1.560 1.00 89.94 211 ASP A N 1
ATOM 1496 C CA . ASP A 1 211 ? 5.788 -3.233 2.280 1.00 89.94 211 ASP A CA 1
ATOM 1497 C C . ASP A 1 211 ? 5.395 -2.944 3.731 1.00 89.94 211 ASP A C 1
ATOM 1499 O O . ASP A 1 211 ? 4.915 -3.838 4.419 1.00 89.94 211 ASP A O 1
ATOM 1503 N N . CYS A 1 212 ? 5.499 -1.697 4.185 1.00 92.31 212 CYS A N 1
ATOM 1504 C CA . CYS A 1 212 ? 5.052 -1.253 5.495 1.00 92.31 212 CYS A CA 1
ATOM 1505 C C . CYS A 1 212 ? 4.163 -0.012 5.365 1.00 92.31 212 CYS A C 1
ATOM 1507 O O . CYS A 1 212 ? 4.480 0.921 4.628 1.00 92.31 212 CYS A O 1
ATOM 1509 N N . MET A 1 213 ? 3.051 0.008 6.093 1.00 91.94 213 MET A N 1
ATOM 1510 C CA . MET A 1 213 ? 2.180 1.172 6.218 1.00 91.94 213 MET A CA 1
ATOM 1511 C C . MET A 1 213 ? 2.236 1.706 7.641 1.00 91.94 213 MET A C 1
ATOM 1513 O O . MET A 1 213 ? 1.903 1.001 8.596 1.00 91.94 213 MET A O 1
ATOM 1517 N N . CYS A 1 214 ? 2.629 2.965 7.771 1.00 93.31 214 CYS A N 1
ATOM 1518 C CA . CYS A 1 214 ? 2.705 3.667 9.037 1.00 93.31 214 CYS A CA 1
ATOM 1519 C C . CYS A 1 214 ? 1.474 4.555 9.209 1.00 93.31 214 CYS A C 1
ATOM 1521 O O . CYS A 1 214 ? 1.201 5.414 8.378 1.00 93.31 214 CYS A O 1
ATOM 1523 N N . SER A 1 215 ? 0.736 4.378 10.299 1.00 92.81 215 SER A N 1
ATOM 1524 C CA . SER A 1 215 ? -0.343 5.277 10.707 1.00 92.81 215 SER A CA 1
ATOM 1525 C C . SER A 1 215 ? 0.163 6.149 11.844 1.00 92.81 215 SER A C 1
ATOM 1527 O O . SER A 1 215 ? 0.294 5.673 12.972 1.00 92.81 215 SER A O 1
ATOM 1529 N N . CYS A 1 216 ? 0.441 7.419 11.557 1.00 93.44 216 CYS A N 1
ATOM 1530 C CA . CYS A 1 216 ? 1.024 8.345 12.524 1.00 93.44 216 CYS A CA 1
ATOM 1531 C C . CYS A 1 216 ? 0.065 9.461 12.919 1.00 93.44 216 CYS A C 1
ATOM 1533 O O . CYS A 1 216 ? -0.580 10.088 12.078 1.00 93.44 216 CYS A O 1
ATOM 1535 N N . CYS A 1 217 ? 0.029 9.744 14.215 1.00 90.88 217 CYS A N 1
ATOM 1536 C CA . CYS A 1 217 ? -0.889 10.670 14.841 1.00 90.88 217 CYS A CA 1
ATOM 1537 C C . CYS A 1 217 ? -0.185 11.526 15.890 1.00 90.88 217 CYS A C 1
ATOM 1539 O O . CYS A 1 217 ? 0.219 11.050 16.952 1.00 90.88 217 CYS A O 1
ATOM 1541 N N . ARG A 1 218 ? -0.047 12.819 15.586 1.00 83.31 218 ARG A N 1
ATOM 1542 C CA . ARG A 1 218 ? 0.670 13.761 16.446 1.00 83.31 218 ARG A CA 1
ATOM 1543 C C . ARG A 1 218 ? -0.235 14.477 17.441 1.00 83.31 218 ARG A C 1
ATOM 1545 O O . ARG A 1 218 ? 0.192 14.654 18.576 1.00 83.31 218 ARG A O 1
ATOM 1552 N N . ASP A 1 219 ? -1.461 14.829 17.065 1.00 82.06 219 ASP A N 1
ATOM 1553 C CA . ASP A 1 219 ? -2.345 15.699 17.851 1.00 82.06 219 ASP A CA 1
ATOM 1554 C C . ASP A 1 219 ? -3.742 15.090 18.033 1.00 82.06 219 ASP A C 1
ATOM 1556 O O . ASP A 1 219 ? -4.149 14.199 17.291 1.00 82.06 219 ASP A O 1
ATOM 1560 N N . THR A 1 220 ? -4.484 15.571 19.032 1.00 73.06 220 THR A N 1
ATOM 1561 C CA . THR A 1 220 ? -5.906 15.253 19.246 1.00 73.06 220 THR A CA 1
ATOM 1562 C C . THR A 1 220 ? -6.777 16.444 18.824 1.00 73.06 220 THR A C 1
ATOM 1564 O O . THR A 1 220 ? -6.529 17.541 19.327 1.00 73.06 220 THR A O 1
ATOM 1567 N N . PRO A 1 221 ? -7.813 16.265 17.976 1.00 69.12 221 PRO A N 1
ATOM 1568 C CA . PRO A 1 221 ? -8.312 15.001 17.425 1.00 69.12 221 PRO A CA 1
ATOM 1569 C C . PRO A 1 221 ? -7.380 14.385 16.371 1.00 69.12 221 PRO A C 1
ATOM 1571 O O . PRO A 1 221 ? -6.774 15.076 15.557 1.00 69.12 221 PRO A O 1
ATOM 1574 N N . CYS A 1 222 ? -7.280 13.060 16.425 1.00 69.44 222 CYS A N 1
ATOM 1575 C CA . CYS A 1 222 ? -6.299 12.275 15.693 1.00 69.44 222 CYS A CA 1
ATOM 1576 C C . CYS A 1 222 ? -6.736 12.040 14.245 1.00 69.44 222 CYS A C 1
ATOM 1578 O O . CYS A 1 222 ? -7.569 11.176 13.980 1.00 69.44 222 CYS A O 1
ATOM 1580 N N . VAL A 1 223 ? -6.169 12.797 13.306 1.00 76.88 223 VAL A N 1
ATOM 1581 C CA . VAL A 1 223 ? -6.234 12.456 11.879 1.00 76.88 223 VAL A CA 1
ATOM 1582 C C . VAL A 1 223 ? -4.960 11.694 11.545 1.00 76.88 223 VAL A C 1
ATOM 1584 O O . VAL A 1 223 ? -3.912 12.296 11.300 1.00 76.88 223 VAL A O 1
ATOM 1587 N N . SER A 1 224 ? -5.036 10.365 11.609 1.00 79.06 224 SER A N 1
ATOM 1588 C CA . SER A 1 224 ? -3.916 9.494 11.263 1.00 79.06 224 SER A CA 1
ATOM 1589 C C . SER A 1 224 ? -3.477 9.747 9.825 1.00 79.06 224 SER A C 1
ATOM 1591 O O . SER A 1 224 ? -4.273 9.641 8.893 1.00 79.06 224 SER A O 1
ATOM 1593 N N . ARG A 1 225 ? -2.197 10.071 9.638 1.00 85.06 225 ARG A N 1
ATOM 1594 C CA . ARG A 1 225 ? -1.582 10.095 8.310 1.00 85.06 225 ARG A CA 1
ATOM 1595 C C . ARG A 1 225 ? -1.055 8.707 8.004 1.00 85.06 225 ARG A C 1
ATOM 1597 O O . ARG A 1 225 ? -0.267 8.173 8.782 1.00 85.06 225 ARG A O 1
ATOM 1604 N N . LEU A 1 226 ? -1.494 8.166 6.875 1.00 89.38 226 LEU A N 1
ATOM 1605 C CA . LEU A 1 226 ? -0.963 6.938 6.306 1.00 89.38 226 LEU A CA 1
ATOM 1606 C C . LEU A 1 226 ? 0.294 7.277 5.506 1.00 89.38 226 LEU A C 1
ATOM 1608 O O . LEU A 1 226 ? 0.254 8.095 4.587 1.00 89.38 226 LEU A O 1
ATOM 1612 N N . LEU A 1 227 ? 1.414 6.694 5.908 1.00 90.56 227 LEU A N 1
ATOM 1613 C CA . LEU A 1 227 ? 2.732 6.936 5.347 1.00 90.56 227 LEU A CA 1
ATOM 1614 C C . LEU A 1 227 ? 3.319 5.584 4.923 1.00 90.56 227 LEU A C 1
ATOM 1616 O O . LEU A 1 227 ? 3.652 4.769 5.786 1.00 90.56 227 LEU A O 1
ATOM 1620 N N . PRO A 1 228 ? 3.391 5.301 3.614 1.00 90.31 228 PRO A N 1
ATOM 1621 C CA . PRO A 1 228 ? 3.973 4.062 3.139 1.00 90.31 228 PRO A CA 1
ATOM 1622 C C . PRO A 1 228 ? 5.501 4.114 3.234 1.00 90.31 228 PRO A C 1
ATOM 1624 O O . PRO A 1 228 ? 6.131 5.150 3.004 1.00 90.31 228 PRO A O 1
ATOM 1627 N N . TRP A 1 229 ? 6.098 2.968 3.539 1.00 92.12 229 TRP A N 1
ATOM 1628 C CA . TRP A 1 229 ? 7.534 2.804 3.689 1.00 92.12 229 TRP A CA 1
ATOM 1629 C C . TRP A 1 229 ? 7.979 1.427 3.190 1.00 92.12 229 TRP A C 1
ATOM 1631 O O . TRP A 1 229 ? 7.266 0.431 3.303 1.00 92.12 229 TRP A O 1
ATOM 1641 N N . ALA A 1 230 ? 9.172 1.382 2.604 1.00 92.19 230 ALA A N 1
ATOM 1642 C CA . ALA A 1 230 ? 9.848 0.147 2.238 1.00 92.19 230 ALA A CA 1
ATOM 1643 C C . ALA A 1 230 ? 10.702 -0.311 3.433 1.00 92.19 230 ALA A C 1
ATOM 1645 O O . ALA A 1 230 ? 11.896 -0.013 3.491 1.00 92.19 230 ALA A O 1
ATOM 1646 N N . SER A 1 231 ? 10.091 -1.001 4.401 1.00 92.19 231 SER A N 1
ATOM 1647 C CA . SER A 1 231 ? 10.807 -1.566 5.553 1.00 92.19 231 SER A CA 1
ATOM 1648 C C . SER A 1 231 ? 11.759 -2.685 5.130 1.00 92.19 231 SER A C 1
ATOM 1650 O O . SER A 1 231 ? 12.730 -2.987 5.821 1.00 92.19 231 SER A O 1
ATOM 1652 N N . GLY A 1 232 ? 11.479 -3.329 3.994 1.00 88.56 232 GLY A N 1
ATOM 1653 C CA . GLY A 1 232 ? 12.293 -4.388 3.410 1.00 88.56 232 GLY A CA 1
ATOM 1654 C C . GLY A 1 232 ? 12.056 -5.763 4.037 1.00 88.56 232 GLY A C 1
ATOM 1655 O O . GLY A 1 232 ? 12.232 -6.769 3.343 1.00 88.56 232 GLY A O 1
ATOM 1656 N N . SER A 1 233 ? 11.622 -5.806 5.299 1.00 89.12 233 SER A N 1
ATOM 1657 C CA . SER A 1 233 ? 11.290 -7.010 6.065 1.00 89.12 233 SER A CA 1
ATOM 1658 C C . SER A 1 233 ? 10.155 -6.749 7.073 1.00 89.12 233 SER A C 1
ATOM 1660 O O . SER A 1 233 ? 9.951 -5.592 7.468 1.00 89.12 233 SER A O 1
ATOM 1662 N N . PRO A 1 234 ? 9.433 -7.800 7.517 1.00 89.38 234 PRO A N 1
ATOM 1663 C CA . PRO A 1 234 ? 8.420 -7.675 8.568 1.00 89.38 234 PRO A CA 1
ATOM 1664 C C . PRO A 1 234 ? 9.013 -7.176 9.887 1.00 89.38 234 PRO A C 1
ATOM 1666 O O . PRO A 1 234 ? 8.421 -6.315 10.528 1.00 89.38 234 PRO A O 1
ATOM 1669 N N . ASP A 1 235 ? 10.211 -7.642 10.247 1.00 92.06 235 ASP A N 1
ATOM 1670 C CA . ASP A 1 235 ? 10.874 -7.291 11.509 1.00 92.06 235 ASP A CA 1
ATOM 1671 C C . ASP A 1 235 ? 11.283 -5.813 11.573 1.00 92.06 235 ASP A C 1
ATOM 1673 O O . ASP A 1 235 ? 11.388 -5.237 12.654 1.00 92.06 235 ASP A O 1
ATOM 1677 N N . ALA A 1 236 ? 11.495 -5.179 10.417 1.00 94.56 236 ALA A N 1
ATOM 1678 C CA . ALA A 1 236 ? 11.759 -3.747 10.327 1.00 94.56 236 ALA A CA 1
ATOM 1679 C C . ALA A 1 236 ? 10.474 -2.897 10.357 1.00 94.56 236 ALA A C 1
ATOM 1681 O O . ALA A 1 236 ? 10.542 -1.713 10.684 1.00 94.56 236 ALA A O 1
ATOM 1682 N N . CYS A 1 237 ? 9.305 -3.471 10.044 1.00 95.44 237 CYS A N 1
ATOM 1683 C CA . CYS A 1 237 ? 8.019 -2.769 10.051 1.00 95.44 237 CYS A CA 1
ATOM 1684 C C . CYS A 1 237 ? 7.433 -2.703 11.467 1.00 95.44 237 CYS A C 1
ATOM 1686 O O . CYS A 1 237 ? 6.452 -3.364 11.806 1.00 95.44 237 CYS A O 1
ATOM 1688 N N . THR A 1 238 ? 8.061 -1.897 12.316 1.00 96.00 238 THR A N 1
ATOM 1689 C CA . THR A 1 238 ? 7.654 -1.679 13.708 1.00 96.00 238 THR A CA 1
ATOM 1690 C C . THR A 1 238 ? 7.215 -0.236 13.922 1.00 96.00 238 THR A C 1
ATOM 1692 O O . THR A 1 238 ? 7.462 0.635 13.087 1.00 96.00 238 THR A O 1
ATOM 1695 N N . LYS A 1 239 ? 6.580 0.052 15.066 1.00 95.62 239 LYS A N 1
ATOM 1696 C CA . LYS A 1 239 ? 6.240 1.433 15.443 1.00 95.62 239 LYS A CA 1
ATOM 1697 C C . LYS A 1 239 ? 7.489 2.322 15.485 1.00 95.62 239 LYS A C 1
ATOM 1699 O O . LYS A 1 239 ? 7.459 3.426 14.955 1.00 95.62 239 LYS A O 1
ATOM 1704 N N . ASP A 1 240 ? 8.587 1.814 16.046 1.00 96.56 240 ASP A N 1
ATOM 1705 C CA . ASP A 1 240 ? 9.866 2.532 16.085 1.00 96.56 240 ASP A CA 1
ATOM 1706 C C . ASP A 1 240 ? 10.451 2.717 14.680 1.00 96.56 240 ASP A C 1
ATOM 1708 O O . ASP A 1 240 ? 10.933 3.800 14.353 1.00 96.56 240 ASP A O 1
ATOM 1712 N N . GLY A 1 241 ? 10.343 1.695 13.821 1.00 96.12 241 GLY A N 1
ATOM 1713 C CA . GLY A 1 241 ? 10.722 1.780 12.410 1.00 96.12 241 GLY A CA 1
ATOM 1714 C C . GLY A 1 241 ? 9.957 2.880 11.671 1.00 96.12 241 GLY A C 1
ATOM 1715 O O . GLY A 1 241 ? 10.569 3.706 10.999 1.00 96.12 241 GLY A O 1
ATOM 1716 N N . CYS A 1 242 ? 8.641 2.968 11.876 1.00 95.75 242 CYS A N 1
ATOM 1717 C CA . CYS A 1 242 ? 7.805 4.034 11.324 1.00 95.75 242 CYS A CA 1
ATOM 1718 C C . CYS A 1 242 ? 8.223 5.430 11.803 1.00 95.75 242 CYS A C 1
ATOM 1720 O O . CYS A 1 242 ? 8.314 6.358 10.997 1.00 95.75 242 CYS A O 1
ATOM 1722 N N . SER A 1 243 ? 8.509 5.588 13.096 1.00 95.56 243 SER A N 1
ATOM 1723 C CA . SER A 1 243 ? 8.969 6.865 13.652 1.00 95.56 243 SER A CA 1
ATOM 1724 C C . SER A 1 243 ? 10.356 7.263 13.152 1.00 95.56 243 SER A C 1
ATOM 1726 O O . SER A 1 243 ? 10.608 8.443 12.924 1.00 95.56 243 SER A O 1
ATOM 1728 N N . ALA A 1 244 ? 11.243 6.291 12.928 1.00 96.31 244 ALA A N 1
ATOM 1729 C CA . ALA A 1 244 ? 12.562 6.528 12.352 1.00 96.31 244 ALA A CA 1
ATOM 1730 C C . ALA A 1 244 ? 12.497 6.868 10.852 1.00 96.31 244 ALA A C 1
ATOM 1732 O O . ALA A 1 244 ? 13.227 7.741 10.385 1.00 96.31 244 ALA A O 1
ATOM 1733 N N . ALA A 1 245 ? 11.616 6.203 10.101 1.00 95.19 245 ALA A N 1
ATOM 1734 C CA . ALA A 1 245 ? 11.454 6.406 8.662 1.00 95.19 245 ALA A CA 1
ATOM 1735 C C . ALA A 1 245 ? 10.779 7.742 8.314 1.00 95.19 245 ALA A C 1
ATOM 1737 O O . ALA A 1 245 ? 11.011 8.298 7.239 1.00 95.19 245 ALA A O 1
ATOM 1738 N N . HIS A 1 246 ? 9.953 8.279 9.217 1.00 94.94 246 HIS A N 1
ATOM 1739 C CA . HIS A 1 246 ? 9.165 9.479 8.967 1.00 94.94 246 HIS A CA 1
ATOM 1740 C C . HIS A 1 246 ? 9.319 10.504 10.092 1.00 94.94 246 HIS A C 1
ATOM 1742 O O . HIS A 1 246 ? 8.709 10.389 11.150 1.00 94.94 246 HIS A O 1
ATOM 1748 N N . TYR A 1 247 ? 10.033 11.596 9.804 1.00 90.62 247 TYR A N 1
ATOM 1749 C CA . TYR A 1 247 ? 10.313 12.694 10.746 1.00 90.62 247 TYR A CA 1
ATOM 1750 C C . TYR A 1 247 ? 9.068 13.296 11.443 1.00 90.62 247 TYR A C 1
ATOM 1752 O O . TYR A 1 247 ? 9.171 13.891 12.512 1.00 90.62 247 TYR A O 1
ATOM 1760 N N . GLY A 1 248 ? 7.876 13.161 10.852 1.00 88.75 248 GLY A N 1
ATOM 1761 C CA . GLY A 1 248 ? 6.617 13.656 11.422 1.00 88.75 248 GLY A CA 1
ATOM 1762 C C . GLY A 1 248 ? 5.888 12.686 12.361 1.00 88.75 248 GLY A C 1
ATOM 1763 O O . GLY A 1 248 ? 4.880 13.075 12.955 1.00 88.75 248 GLY A O 1
ATOM 1764 N N . CYS A 1 249 ? 6.350 11.443 12.483 1.00 94.06 249 CYS A N 1
ATOM 1765 C CA . CYS A 1 249 ? 5.745 10.433 13.344 1.00 94.06 249 CYS A CA 1
ATOM 1766 C C . CYS A 1 249 ? 6.279 10.568 14.781 1.00 94.06 249 CYS A C 1
ATOM 1768 O O . CYS A 1 249 ? 7.491 10.666 14.970 1.00 94.06 249 CYS A O 1
ATOM 1770 N N . PRO A 1 250 ? 5.411 10.592 15.812 1.00 93.44 250 PRO A N 1
ATOM 1771 C CA . PRO A 1 250 ? 5.871 10.682 17.196 1.00 93.44 250 PRO A CA 1
ATOM 1772 C C . PRO A 1 250 ? 6.650 9.429 17.601 1.00 93.44 250 PRO A C 1
ATOM 1774 O O . PRO A 1 250 ? 6.433 8.352 17.054 1.00 93.44 250 PRO A O 1
ATOM 1777 N N . VAL A 1 251 ? 7.537 9.544 18.586 1.00 94.69 251 VAL A N 1
ATOM 1778 C CA . VAL A 1 251 ? 8.237 8.377 19.137 1.00 94.69 251 VAL A CA 1
ATOM 1779 C C . VAL A 1 251 ? 7.233 7.534 19.941 1.00 94.69 251 VAL A C 1
ATOM 1781 O O . VAL A 1 251 ? 6.486 8.103 20.747 1.00 94.69 251 VAL A O 1
ATOM 1784 N N . PRO A 1 252 ? 7.181 6.198 19.774 1.00 92.31 252 PRO A N 1
ATOM 1785 C CA . PRO A 1 252 ? 6.182 5.368 20.449 1.00 92.31 252 PRO A CA 1
ATOM 1786 C C . PRO A 1 252 ? 6.275 5.422 21.978 1.00 92.31 252 PRO A C 1
ATOM 1788 O O . PRO A 1 252 ? 5.252 5.313 22.646 1.00 92.31 252 PRO A O 1
ATOM 1791 N N . ALA A 1 253 ? 7.467 5.655 22.538 1.00 92.19 253 ALA A N 1
ATOM 1792 C CA . ALA A 1 253 ? 7.656 5.852 23.977 1.00 92.19 253 ALA A CA 1
ATOM 1793 C C . ALA A 1 253 ? 6.864 7.056 24.528 1.00 92.19 253 ALA A C 1
ATOM 1795 O O . ALA A 1 253 ? 6.333 6.984 25.634 1.00 92.19 253 ALA A O 1
ATOM 1796 N N . ASP A 1 254 ? 6.732 8.128 23.741 1.00 89.94 254 ASP A N 1
ATOM 1797 C CA . ASP A 1 254 ? 6.023 9.347 24.145 1.00 89.94 254 ASP A CA 1
ATOM 1798 C C . ASP A 1 254 ? 4.518 9.256 23.853 1.00 89.94 254 ASP A C 1
ATOM 1800 O O . ASP A 1 254 ? 3.695 9.840 24.562 1.00 89.94 254 ASP A O 1
ATOM 1804 N N . LYS A 1 255 ? 4.146 8.540 22.782 1.00 86.25 255 LYS A N 1
ATOM 1805 C CA . LYS A 1 255 ? 2.756 8.332 22.346 1.00 86.25 255 LYS A CA 1
ATOM 1806 C C . LYS A 1 255 ? 2.552 6.896 21.844 1.00 86.25 255 LYS A C 1
ATOM 1808 O O . LYS A 1 255 ? 2.521 6.680 20.631 1.00 86.25 255 LYS A O 1
ATOM 1813 N N . PRO A 1 256 ? 2.321 5.914 22.733 1.00 82.31 256 PRO A N 1
ATOM 1814 C CA . PRO A 1 256 ? 2.261 4.492 22.357 1.00 82.31 256 PRO A CA 1
ATOM 1815 C C . PRO A 1 256 ? 1.112 4.140 21.399 1.00 82.31 256 PRO A C 1
ATOM 1817 O O . PRO A 1 256 ? 1.213 3.181 20.628 1.00 82.31 256 PRO A O 1
ATOM 1820 N N . ASN A 1 257 ? 0.053 4.957 21.406 1.00 83.75 257 ASN A N 1
ATOM 1821 C CA . ASN A 1 257 ? -1.098 4.856 20.502 1.00 83.75 257 ASN A CA 1
ATOM 1822 C C . ASN A 1 257 ? -1.035 5.864 19.340 1.00 83.75 257 ASN A C 1
ATOM 1824 O O . ASN A 1 257 ? -1.945 5.920 18.521 1.00 83.75 257 ASN A O 1
ATOM 1828 N N . GLY A 1 258 ? 0.015 6.689 19.281 1.00 87.25 258 GLY A N 1
ATOM 1829 C CA . GLY A 1 258 ? 0.217 7.690 18.234 1.00 87.25 258 GLY A CA 1
ATOM 1830 C C . GLY A 1 258 ? 0.878 7.135 16.974 1.00 87.25 258 GLY A C 1
ATOM 1831 O O . GLY A 1 258 ? 0.929 7.838 15.970 1.00 87.25 258 GLY A O 1
ATOM 1832 N N . VAL A 1 259 ? 1.384 5.899 17.007 1.00 92.50 259 VAL A N 1
ATOM 1833 C CA . VAL A 1 259 ? 1.980 5.224 15.847 1.00 92.50 259 VAL A CA 1
ATOM 1834 C C . VAL A 1 259 ? 1.478 3.795 15.775 1.00 92.50 259 VAL A C 1
ATOM 1836 O O . VAL A 1 259 ? 1.527 3.061 16.764 1.00 92.50 259 VAL A O 1
ATOM 1839 N N . ASN A 1 260 ? 1.037 3.394 14.590 1.00 92.06 260 ASN A N 1
ATOM 1840 C CA . ASN A 1 260 ? 0.810 2.001 14.247 1.00 92.06 260 ASN A CA 1
ATOM 1841 C C . ASN A 1 260 ? 1.605 1.642 12.989 1.00 92.06 260 ASN A C 1
ATOM 1843 O O . ASN A 1 260 ? 1.790 2.491 12.119 1.00 92.06 260 ASN A O 1
ATOM 1847 N N . ALA A 1 261 ? 2.068 0.400 12.907 1.00 92.62 261 ALA A N 1
ATOM 1848 C CA . ALA A 1 261 ? 2.812 -0.123 11.769 1.00 92.62 261 ALA A CA 1
ATOM 1849 C C . ALA A 1 261 ? 2.120 -1.394 11.283 1.00 92.62 261 ALA A C 1
ATOM 1851 O O . ALA A 1 261 ? 1.742 -2.246 12.086 1.00 92.62 261 ALA A O 1
ATOM 1852 N N . THR A 1 262 ? 1.913 -1.517 9.979 1.00 90.75 262 THR A N 1
ATOM 1853 C CA . THR A 1 262 ? 1.270 -2.689 9.383 1.00 90.75 262 THR A CA 1
ATOM 1854 C C . THR A 1 262 ? 2.095 -3.165 8.206 1.00 90.75 262 THR A C 1
ATOM 1856 O O . THR A 1 262 ? 2.220 -2.467 7.201 1.00 90.75 262 THR A O 1
ATOM 1859 N N . PHE A 1 263 ? 2.669 -4.358 8.339 1.00 88.06 263 PHE A N 1
ATOM 1860 C CA . PHE A 1 263 ? 3.420 -4.987 7.265 1.00 88.06 263 PHE A CA 1
ATOM 1861 C C . PHE A 1 263 ? 2.464 -5.641 6.268 1.00 88.06 263 PHE A C 1
ATOM 1863 O O . PHE A 1 263 ? 1.523 -6.332 6.651 1.00 88.06 263 PHE A O 1
ATOM 1870 N N . THR A 1 264 ? 2.720 -5.431 4.983 1.00 79.00 264 THR A N 1
ATOM 1871 C CA . THR A 1 264 ? 1.885 -5.889 3.870 1.00 79.00 264 THR A CA 1
ATOM 1872 C C . THR A 1 264 ? 2.718 -6.768 2.946 1.00 79.00 264 THR A C 1
ATOM 1874 O O . THR A 1 264 ? 3.080 -6.402 1.832 1.00 79.00 264 THR A O 1
ATOM 1877 N N . SER A 1 265 ? 3.086 -7.956 3.429 1.00 71.44 265 SER A N 1
ATOM 1878 C CA . SER A 1 265 ? 3.692 -8.979 2.575 1.00 71.44 265 SER A CA 1
ATOM 1879 C C . SER A 1 265 ? 3.388 -10.397 3.067 1.00 71.44 265 SER A C 1
ATOM 1881 O O . SER A 1 265 ? 3.404 -10.626 4.278 1.00 71.44 265 SER A O 1
ATOM 1883 N N . PRO A 1 266 ? 3.194 -11.365 2.152 1.00 55.81 266 PRO A N 1
ATOM 1884 C CA . PRO A 1 266 ? 2.923 -11.179 0.729 1.00 55.81 266 PRO A CA 1
ATOM 1885 C C . PRO A 1 266 ? 1.430 -10.894 0.541 1.00 55.81 266 PRO A C 1
ATOM 1887 O O . PRO A 1 266 ? 0.602 -11.715 0.931 1.00 55.81 266 PRO A O 1
ATOM 1890 N N . LEU A 1 267 ? 1.082 -9.758 -0.077 1.00 50.28 267 LEU A N 1
ATOM 1891 C CA . LEU A 1 267 ? -0.274 -9.589 -0.604 1.00 50.28 267 LEU A CA 1
ATOM 1892 C C . LEU A 1 267 ? -0.538 -10.787 -1.533 1.00 50.28 267 LEU A C 1
ATOM 1894 O O . LEU A 1 267 ? 0.293 -11.050 -2.414 1.00 50.28 267 LEU A O 1
ATOM 1898 N N . PRO A 1 268 ? -1.612 -11.570 -1.327 1.00 42.84 268 PRO A N 1
ATOM 1899 C CA . PRO A 1 268 ? -1.958 -12.620 -2.268 1.00 42.84 268 PRO A CA 1
ATOM 1900 C C . PRO A 1 268 ? -2.100 -11.960 -3.636 1.00 42.84 268 PRO A C 1
ATOM 1902 O O . PRO A 1 268 ? -2.726 -10.905 -3.742 1.00 42.84 268 PRO A O 1
ATOM 1905 N N . ALA A 1 269 ? -1.496 -12.555 -4.668 1.00 37.75 269 ALA A N 1
ATOM 1906 C CA . ALA A 1 269 ? -1.619 -12.073 -6.034 1.00 37.75 269 ALA A CA 1
ATOM 1907 C C . ALA A 1 269 ? -3.107 -12.055 -6.408 1.00 37.75 269 ALA A C 1
ATOM 1909 O O . ALA A 1 269 ? -3.660 -13.058 -6.856 1.00 37.75 269 ALA A O 1
ATOM 1910 N N . ARG A 1 270 ? -3.785 -10.926 -6.179 1.00 40.31 270 ARG A N 1
ATOM 1911 C CA . ARG A 1 270 ? -5.135 -10.732 -6.678 1.00 40.31 270 ARG A CA 1
ATOM 1912 C C . ARG A 1 270 ? -5.000 -10.675 -8.196 1.00 40.31 270 ARG A C 1
ATOM 1914 O O . ARG A 1 270 ? -4.233 -9.841 -8.687 1.00 40.31 270 ARG A O 1
ATOM 1921 N N . PRO A 1 271 ? -5.689 -11.546 -8.952 1.00 33.94 271 PRO A N 1
ATOM 1922 C CA . PRO A 1 271 ? -5.778 -11.362 -10.387 1.00 33.94 271 PRO A CA 1
ATOM 1923 C C . PRO A 1 271 ? -6.368 -9.972 -10.616 1.00 33.94 271 PRO A C 1
ATOM 1925 O O . PRO A 1 271 ? -7.458 -9.655 -10.141 1.00 33.94 271 PRO A O 1
ATOM 1928 N N . TYR A 1 272 ? -5.590 -9.116 -11.268 1.00 34.31 272 TYR A N 1
ATOM 1929 C CA . TYR A 1 272 ? -5.989 -7.761 -11.603 1.00 34.31 272 TYR A CA 1
ATOM 1930 C C . TYR A 1 272 ? -7.150 -7.869 -12.600 1.00 34.31 272 TYR A C 1
ATOM 1932 O O . TYR A 1 272 ? -6.945 -8.116 -13.788 1.00 34.31 272 TYR A O 1
ATOM 1940 N N . ALA A 1 273 ? -8.382 -7.762 -12.107 1.00 35.22 273 ALA A N 1
ATOM 1941 C CA . ALA A 1 273 ? -9.589 -7.786 -12.921 1.00 35.22 273 ALA A CA 1
ATOM 1942 C C . ALA A 1 273 ? -9.781 -6.418 -13.592 1.00 35.22 273 ALA A C 1
ATOM 1944 O O . ALA A 1 273 ? -10.724 -5.690 -13.301 1.00 35.22 273 ALA A O 1
ATOM 1945 N N . ASN A 1 274 ? -8.873 -6.050 -14.496 1.00 40.00 274 ASN A N 1
ATOM 1946 C CA . ASN A 1 274 ? -9.154 -4.972 -15.433 1.00 40.00 274 ASN A CA 1
ATOM 1947 C C . ASN A 1 274 ? -10.078 -5.530 -16.513 1.00 40.00 274 ASN A C 1
ATOM 1949 O O . ASN A 1 274 ? -9.661 -6.323 -17.356 1.00 40.00 274 ASN A O 1
ATOM 1953 N N . GLY A 1 275 ? -11.334 -5.086 -16.490 1.00 32.28 275 GLY A N 1
ATOM 1954 C CA . GLY A 1 275 ? -12.352 -5.311 -17.515 1.00 32.28 275 GLY A CA 1
ATOM 1955 C C . GLY A 1 275 ? -12.053 -4.632 -18.857 1.00 32.28 275 GLY A C 1
ATOM 1956 O O . GLY A 1 275 ? -12.952 -4.070 -19.471 1.00 32.28 275 GLY A O 1
ATOM 1957 N N . ALA A 1 276 ? -10.814 -4.709 -19.346 1.00 32.59 276 ALA A N 1
ATOM 1958 C CA . ALA A 1 276 ? -10.562 -4.681 -20.775 1.00 32.59 276 ALA A CA 1
ATOM 1959 C C . ALA A 1 276 ? -10.690 -6.125 -21.261 1.00 32.59 276 ALA A C 1
ATOM 1961 O O . ALA A 1 276 ? -9.796 -6.946 -21.063 1.00 32.59 276 ALA A O 1
ATOM 1962 N N . THR A 1 277 ? -11.818 -6.448 -21.887 1.00 36.06 277 THR A N 1
ATOM 1963 C CA . THR A 1 277 ? -12.028 -7.690 -22.634 1.00 36.06 277 THR A CA 1
ATOM 1964 C C . THR A 1 277 ? -11.089 -7.749 -23.843 1.00 36.06 277 THR A C 1
ATOM 1966 O O . THR A 1 277 ? -11.503 -7.680 -24.993 1.00 36.06 277 THR A O 1
ATOM 1969 N N . SER A 1 278 ? -9.799 -7.953 -23.595 1.00 31.77 278 SER A N 1
ATOM 1970 C CA . SER A 1 278 ? -8.997 -8.778 -24.486 1.00 31.77 278 SER A CA 1
ATOM 1971 C C . SER A 1 278 ? -9.275 -10.210 -24.063 1.00 31.77 278 SER A C 1
ATOM 1973 O O . SER A 1 278 ? -8.850 -10.647 -22.999 1.00 31.77 278 SER A O 1
ATOM 1975 N N . ARG A 1 279 ? -10.076 -10.917 -24.863 1.00 35.38 279 ARG A N 1
ATOM 1976 C CA . ARG A 1 279 ? -10.308 -12.357 -24.725 1.00 35.38 279 ARG A CA 1
ATOM 1977 C C . ARG A 1 279 ? -8.962 -13.079 -24.606 1.00 35.38 279 ARG A C 1
ATOM 1979 O O . ARG A 1 279 ? -8.312 -13.285 -25.622 1.00 35.38 279 ARG A O 1
ATOM 1986 N N . LEU A 1 280 ? -8.560 -13.443 -23.392 1.00 36.03 280 LEU A N 1
ATOM 1987 C CA . LEU A 1 280 ? -7.443 -14.349 -23.107 1.00 36.03 280 LEU A CA 1
ATOM 1988 C C . LEU A 1 280 ? -7.622 -14.961 -21.705 1.00 36.03 280 LEU A C 1
ATOM 1990 O O . LEU A 1 280 ? -6.865 -14.760 -20.766 1.00 36.03 280 LEU A O 1
ATOM 1994 N N . SER A 1 281 ? -8.706 -15.709 -21.566 1.00 37.22 281 SER A N 1
ATOM 1995 C CA . SER A 1 281 ? -8.829 -16.894 -20.712 1.00 37.22 281 SER A CA 1
ATOM 1996 C C . SER A 1 281 ? -9.702 -17.809 -21.567 1.00 37.22 281 SER A C 1
ATOM 1998 O O . SER A 1 281 ? -10.769 -17.389 -21.994 1.00 37.22 281 SER A O 1
ATOM 2000 N N . GLU A 1 282 ? -9.224 -18.913 -22.116 1.00 39.56 282 GLU A N 1
ATOM 2001 C CA . GLU A 1 282 ? -8.595 -20.061 -21.481 1.00 39.56 282 GLU A CA 1
ATOM 2002 C C . GLU A 1 282 ? -7.504 -20.658 -22.375 1.00 39.56 282 GLU A C 1
ATOM 2004 O O . GLU A 1 282 ? -7.552 -20.536 -23.596 1.00 39.56 282 GLU A O 1
ATOM 2009 N N . VAL A 1 283 ? -6.579 -21.347 -21.708 1.00 37.69 283 VAL A N 1
ATOM 2010 C CA . VAL A 1 283 ? -5.632 -22.388 -22.142 1.00 37.69 283 VAL A CA 1
ATOM 2011 C C . VAL A 1 283 ? -4.280 -21.986 -21.566 1.00 37.69 283 VAL A C 1
ATOM 2013 O O . VAL A 1 283 ? -3.496 -21.299 -22.211 1.00 37.69 283 VAL A O 1
ATOM 2016 N N . LEU A 1 284 ? -4.005 -22.406 -20.326 1.00 41.00 284 LEU A N 1
ATOM 2017 C CA . LEU A 1 284 ? -2.626 -22.736 -19.982 1.00 41.00 284 LEU A CA 1
ATOM 2018 C C . LEU A 1 284 ? -2.290 -23.970 -20.826 1.00 41.00 284 LEU A C 1
ATOM 2020 O O . LEU A 1 284 ? -2.891 -25.020 -20.591 1.00 41.00 284 LEU A O 1
ATOM 2024 N N . PRO A 1 285 ? -1.384 -23.894 -21.813 1.00 43.09 285 PRO A N 1
ATOM 2025 C CA . PRO A 1 285 ? -0.793 -25.103 -22.338 1.00 43.09 285 PRO A CA 1
ATOM 2026 C C . PRO A 1 285 ? 0.167 -25.591 -21.255 1.00 43.09 285 PRO A C 1
ATOM 2028 O O . PRO A 1 285 ? 0.947 -24.797 -20.718 1.00 43.09 285 PRO A O 1
ATOM 2031 N N . ASP A 1 286 ? 0.141 -26.888 -20.952 1.00 49.75 286 ASP A N 1
ATOM 2032 C CA . ASP A 1 286 ? 1.284 -27.556 -20.336 1.00 49.75 286 ASP A CA 1
ATOM 2033 C C . ASP A 1 286 ? 2.564 -26.985 -20.953 1.00 49.75 286 ASP A C 1
ATOM 2035 O O . ASP A 1 286 ? 2.663 -26.847 -22.174 1.00 49.75 286 ASP A O 1
ATOM 2039 N N . SER A 1 287 ? 3.549 -26.620 -20.140 1.00 50.22 287 SER A N 1
ATOM 2040 C CA . SER A 1 287 ? 4.805 -26.005 -20.596 1.00 50.22 287 SER A CA 1
ATOM 2041 C C . SER A 1 287 ? 5.541 -26.832 -21.672 1.00 50.22 287 SER A C 1
ATOM 2043 O O . SER A 1 287 ? 6.375 -26.298 -22.403 1.00 50.22 287 SER A O 1
ATOM 2045 N N . ALA A 1 288 ? 5.165 -28.102 -21.857 1.00 54.53 288 ALA A N 1
ATOM 2046 C CA . ALA A 1 288 ? 5.558 -28.953 -22.977 1.00 54.53 288 ALA A CA 1
ATOM 2047 C C . ALA A 1 288 ? 4.985 -28.523 -24.351 1.00 54.53 288 ALA A C 1
ATOM 2049 O O . ALA A 1 288 ? 5.652 -28.677 -25.375 1.00 54.53 288 ALA A O 1
ATOM 2050 N N . ALA A 1 289 ? 3.777 -27.958 -24.409 1.00 57.25 289 ALA A N 1
ATOM 2051 C CA . ALA A 1 289 ? 3.112 -27.574 -25.654 1.00 57.25 289 ALA A CA 1
ATOM 2052 C C . ALA A 1 289 ? 3.652 -26.258 -26.241 1.00 57.25 289 ALA A C 1
ATOM 2054 O O . ALA A 1 289 ? 3.751 -26.132 -27.461 1.00 57.25 289 ALA A O 1
ATOM 2055 N N . ILE A 1 290 ? 4.084 -25.307 -25.402 1.00 61.19 290 ILE A N 1
ATOM 2056 C CA . ILE A 1 290 ? 4.735 -24.068 -25.873 1.00 61.19 290 ILE A CA 1
ATOM 2057 C C . ILE A 1 290 ? 6.123 -24.380 -26.446 1.00 61.19 290 ILE A C 1
ATOM 2059 O O . ILE A 1 290 ? 6.494 -23.851 -27.495 1.00 61.19 290 ILE A O 1
ATOM 2063 N N . ALA A 1 291 ? 6.863 -25.301 -25.818 1.00 67.19 291 ALA A N 1
ATOM 2064 C CA . ALA A 1 291 ? 8.130 -25.780 -26.359 1.00 67.19 291 ALA A CA 1
ATOM 2065 C C . ALA A 1 291 ? 7.936 -26.430 -27.741 1.00 67.19 291 ALA A C 1
ATOM 2067 O O . ALA A 1 291 ? 8.667 -26.111 -28.674 1.00 67.19 291 ALA A O 1
ATOM 2068 N N . LEU A 1 292 ? 6.904 -27.261 -27.920 1.00 70.19 292 LEU A N 1
ATOM 2069 C CA . LEU A 1 292 ? 6.598 -27.859 -29.223 1.00 70.19 292 LEU A CA 1
ATOM 2070 C C . LEU A 1 292 ? 6.185 -26.817 -30.271 1.00 70.19 292 LEU A C 1
ATOM 2072 O O . LEU A 1 292 ? 6.658 -26.893 -31.402 1.00 70.19 292 LEU A O 1
ATOM 2076 N N . ALA A 1 293 ? 5.370 -25.824 -29.907 1.00 77.44 293 ALA A N 1
ATOM 2077 C CA . ALA A 1 293 ? 4.869 -24.816 -30.843 1.00 77.44 293 ALA A CA 1
ATOM 2078 C C . ALA A 1 293 ? 5.955 -23.877 -31.393 1.00 77.44 293 ALA A C 1
ATOM 2080 O O . ALA A 1 293 ? 5.807 -23.377 -32.504 1.00 77.44 293 ALA A O 1
ATOM 2081 N N . VAL A 1 294 ? 7.048 -23.651 -30.657 1.00 84.94 294 VAL A N 1
ATOM 2082 C CA . VAL A 1 294 ? 8.167 -22.804 -31.113 1.00 84.94 294 VAL A CA 1
ATOM 2083 C C . VAL A 1 294 ? 9.281 -23.636 -31.753 1.00 84.94 294 VAL A C 1
ATOM 2085 O O . VAL A 1 294 ? 9.854 -23.239 -32.769 1.00 84.94 294 VAL A O 1
ATOM 2088 N N . VAL A 1 295 ? 9.571 -24.821 -31.209 1.00 87.06 295 VAL A N 1
ATOM 2089 C CA . VAL A 1 295 ? 10.679 -25.661 -31.685 1.00 87.06 295 VAL A CA 1
ATOM 2090 C C . VAL A 1 295 ? 10.353 -26.335 -33.021 1.00 87.06 295 VAL A C 1
ATOM 2092 O O . VAL A 1 295 ? 11.230 -26.406 -33.882 1.00 87.06 295 VAL A O 1
ATOM 2095 N N . PHE A 1 296 ? 9.107 -26.770 -33.255 1.00 87.81 296 PHE A N 1
ATOM 2096 C CA . PHE A 1 296 ? 8.724 -27.383 -34.536 1.00 87.81 296 PHE A CA 1
ATOM 2097 C C . PHE A 1 296 ? 8.860 -26.454 -35.750 1.00 87.81 296 PHE A C 1
ATOM 2099 O O . PHE A 1 296 ? 9.481 -26.877 -36.726 1.00 87.81 296 PHE A O 1
ATOM 2106 N N . PRO A 1 297 ? 8.333 -25.213 -35.747 1.00 91.31 297 PRO A N 1
ATOM 2107 C CA . PRO A 1 297 ? 8.498 -24.324 -36.892 1.00 91.31 297 PRO A CA 1
ATOM 2108 C C . PRO A 1 297 ? 9.961 -23.923 -37.102 1.00 91.31 297 PRO A C 1
ATOM 2110 O O . PRO A 1 297 ? 10.390 -23.821 -38.248 1.00 91.31 297 PRO A O 1
ATOM 2113 N N . LEU A 1 298 ? 10.762 -23.781 -36.038 1.00 92.19 298 LEU A N 1
ATOM 2114 C CA . LEU A 1 298 ? 12.202 -23.543 -36.175 1.00 92.19 298 LEU A CA 1
ATOM 2115 C C . LEU A 1 298 ? 12.927 -24.728 -36.828 1.00 92.19 298 LEU A C 1
ATOM 2117 O O . LEU A 1 298 ? 13.673 -24.527 -37.786 1.00 92.19 298 LEU A O 1
ATOM 2121 N N . LEU A 1 299 ? 12.674 -25.960 -36.376 1.00 93.12 299 LEU A N 1
ATOM 2122 C CA . LEU A 1 299 ? 13.227 -27.168 -37.001 1.00 93.12 299 LEU A CA 1
ATOM 2123 C C . LEU A 1 299 ? 12.767 -27.325 -38.452 1.00 93.12 299 LEU A C 1
ATOM 2125 O O . LEU A 1 299 ? 13.566 -27.686 -39.315 1.00 93.12 299 LEU A O 1
ATOM 2129 N N . PHE A 1 300 ? 11.502 -27.014 -38.736 1.00 94.25 300 PHE A N 1
ATOM 2130 C CA . PHE A 1 300 ? 10.964 -27.047 -40.090 1.00 94.25 300 PHE A CA 1
ATOM 2131 C C . PHE A 1 300 ? 11.655 -26.020 -40.996 1.00 94.25 300 PHE A C 1
ATOM 2133 O O . PHE A 1 300 ? 12.070 -26.367 -42.099 1.00 94.25 300 PHE A O 1
ATOM 2140 N N . CYS A 1 301 ? 11.872 -24.790 -40.520 1.00 94.69 301 CYS A N 1
ATOM 2141 C CA . CYS A 1 301 ? 12.637 -23.777 -41.247 1.00 94.69 301 CYS A CA 1
ATOM 2142 C C . CYS A 1 301 ? 14.066 -24.248 -41.548 1.00 94.69 301 CYS A C 1
ATOM 2144 O O . CYS A 1 301 ? 14.517 -24.131 -42.686 1.00 94.69 301 CYS A O 1
ATOM 2146 N N . VAL A 1 302 ? 14.763 -24.835 -40.569 1.00 95.00 302 VAL A N 1
ATOM 2147 C CA . VAL A 1 302 ? 16.117 -25.383 -40.772 1.00 95.00 302 VAL A CA 1
ATOM 2148 C C . VAL A 1 302 ? 16.108 -26.507 -41.812 1.00 95.00 302 VAL A C 1
ATOM 2150 O O . VAL A 1 302 ? 16.983 -26.549 -42.676 1.00 95.00 302 VAL A O 1
ATOM 2153 N N . LEU A 1 303 ? 15.103 -27.384 -41.784 1.00 95.56 303 LEU A N 1
ATOM 2154 C CA . LEU A 1 303 ? 14.973 -28.488 -42.734 1.00 95.56 303 LEU A CA 1
ATOM 2155 C C . LEU A 1 303 ? 14.687 -27.994 -44.160 1.00 95.56 303 LEU A C 1
ATOM 2157 O O . LEU A 1 303 ? 15.322 -28.460 -45.104 1.00 95.56 303 LEU A O 1
ATOM 2161 N N . VAL A 1 304 ? 13.795 -27.013 -44.329 1.00 95.69 304 VAL A N 1
ATOM 2162 C CA . VAL A 1 304 ? 13.493 -26.413 -45.641 1.00 95.69 304 VAL A CA 1
ATOM 2163 C C . VAL A 1 304 ? 14.712 -25.683 -46.204 1.00 95.69 304 VAL A C 1
ATOM 2165 O O . VAL A 1 304 ? 15.040 -25.864 -47.378 1.00 95.69 304 VAL A O 1
ATOM 2168 N N . ILE A 1 305 ? 15.430 -24.920 -45.373 1.00 95.06 305 ILE A N 1
ATOM 2169 C CA . ILE A 1 305 ? 16.683 -24.266 -45.774 1.00 95.06 305 ILE A CA 1
ATOM 2170 C C . ILE A 1 305 ? 17.728 -25.322 -46.161 1.00 95.06 305 ILE A C 1
ATOM 2172 O O . ILE A 1 305 ? 18.370 -25.191 -47.200 1.00 95.06 305 ILE A O 1
ATOM 2176 N N . GLY A 1 306 ? 17.858 -26.403 -45.387 1.00 93.94 306 GLY A N 1
ATOM 2177 C CA . GLY A 1 306 ? 18.772 -27.508 -45.678 1.00 93.94 306 GLY A CA 1
ATOM 2178 C C . GLY A 1 306 ? 18.487 -28.187 -47.020 1.00 93.94 306 GLY A C 1
ATOM 2179 O O . GLY A 1 306 ? 19.405 -28.374 -47.820 1.00 93.94 306 GLY A O 1
ATOM 2180 N N . ILE A 1 307 ? 17.220 -28.496 -47.314 1.00 94.25 307 ILE A N 1
ATOM 2181 C CA . ILE A 1 307 ? 16.804 -29.078 -48.602 1.00 94.25 307 ILE A CA 1
ATOM 2182 C C . ILE A 1 307 ? 17.031 -28.084 -49.750 1.00 94.25 307 ILE A C 1
ATOM 2184 O O . ILE A 1 307 ? 17.508 -28.474 -50.818 1.00 94.25 307 ILE A O 1
ATOM 2188 N N . GLY A 1 308 ? 16.740 -26.798 -49.536 1.00 92.88 308 GLY A N 1
ATOM 2189 C CA . GLY A 1 308 ? 17.007 -25.735 -50.507 1.00 92.88 308 GLY A CA 1
ATOM 2190 C C . GLY A 1 308 ? 18.494 -25.629 -50.850 1.00 92.88 308 GLY A C 1
ATOM 2191 O O . GLY A 1 308 ? 18.865 -25.624 -52.022 1.00 92.88 308 GLY A O 1
ATOM 2192 N N . CYS A 1 309 ? 19.363 -25.645 -49.841 1.00 90.38 309 CYS A N 1
ATOM 2193 C CA . CYS A 1 309 ? 20.809 -25.676 -50.037 1.00 90.38 309 CYS A CA 1
ATOM 2194 C C . CYS A 1 309 ? 21.248 -26.944 -50.781 1.00 90.38 309 CYS A C 1
ATOM 2196 O O . CYS A 1 309 ? 21.996 -26.851 -51.751 1.00 90.38 309 CYS A O 1
ATOM 2198 N N . LEU A 1 310 ? 20.760 -28.122 -50.381 1.00 86.62 310 LEU A N 1
ATOM 2199 C CA . LEU A 1 310 ? 21.126 -29.394 -51.005 1.00 86.62 310 LEU A CA 1
ATOM 2200 C C . LEU A 1 310 ? 20.748 -29.421 -52.496 1.00 86.62 310 LEU A C 1
ATOM 2202 O O . LEU A 1 310 ? 21.578 -29.729 -53.351 1.00 86.62 310 LEU A O 1
ATOM 2206 N N . THR A 1 311 ? 19.509 -29.045 -52.820 1.00 87.62 311 THR A N 1
ATOM 2207 C CA . THR A 1 311 ? 19.021 -28.965 -54.207 1.00 87.62 311 THR A CA 1
ATOM 2208 C C . THR A 1 311 ? 19.778 -27.913 -55.015 1.00 87.62 311 THR A C 1
ATOM 2210 O O . THR A 1 311 ? 20.140 -28.175 -56.164 1.00 87.62 311 THR A O 1
ATOM 2213 N N . TYR A 1 312 ? 20.114 -26.769 -54.410 1.00 88.50 312 TYR A N 1
ATOM 2214 C CA . TYR A 1 312 ? 20.974 -25.759 -55.021 1.00 88.50 312 TYR A CA 1
ATOM 2215 C C . TYR A 1 312 ? 22.366 -26.318 -55.364 1.00 88.50 312 TYR A C 1
ATOM 2217 O O . TYR A 1 312 ? 22.813 -26.174 -56.505 1.00 88.50 312 TYR A O 1
ATOM 2225 N N . PHE A 1 313 ? 23.021 -27.029 -54.439 1.00 83.56 313 PHE A N 1
ATOM 2226 C CA . PHE A 1 313 ? 24.325 -27.657 -54.685 1.00 83.56 313 PHE A CA 1
ATOM 2227 C C . PHE A 1 313 ? 24.272 -28.716 -55.796 1.00 83.56 313 PHE A C 1
ATOM 2229 O O . PHE A 1 313 ? 25.145 -28.725 -56.669 1.00 83.56 313 PHE A O 1
ATOM 2236 N N . PHE A 1 314 ? 23.226 -29.550 -55.826 1.00 80.44 314 PHE A N 1
ATOM 2237 C CA . PHE A 1 314 ? 23.029 -30.531 -56.898 1.00 80.44 314 PHE A CA 1
ATOM 2238 C C . PHE A 1 314 ? 22.773 -29.867 -58.258 1.00 80.44 314 PHE A C 1
ATOM 2240 O O . PHE A 1 314 ? 23.342 -30.294 -59.262 1.00 80.44 314 PHE A O 1
ATOM 2247 N N . SER A 1 315 ? 21.980 -28.791 -58.300 1.00 82.75 315 SER A N 1
ATOM 2248 C CA . SER A 1 315 ? 21.666 -28.076 -59.546 1.00 82.75 315 SER A CA 1
ATOM 2249 C C . SER A 1 315 ? 22.880 -27.389 -60.178 1.00 82.75 315 SER A C 1
ATOM 2251 O O . SER A 1 315 ? 22.960 -27.269 -61.399 1.00 82.75 315 SER A O 1
ATOM 2253 N N . ARG A 1 316 ? 23.855 -26.968 -59.363 1.00 82.81 316 ARG A N 1
ATOM 2254 C CA . ARG A 1 316 ? 25.075 -26.296 -59.831 1.00 82.81 316 ARG A CA 1
ATOM 2255 C C . ARG A 1 316 ? 26.241 -27.238 -60.124 1.00 82.81 316 ARG A C 1
ATOM 2257 O O . ARG A 1 316 ? 27.327 -26.767 -60.450 1.00 82.81 316 ARG A O 1
ATOM 2264 N N . GLY A 1 317 ? 26.030 -28.553 -60.047 1.00 76.00 317 GLY A N 1
ATOM 2265 C CA . GLY A 1 317 ? 27.048 -29.536 -60.419 1.00 76.00 317 GLY A CA 1
ATOM 2266 C C . GLY A 1 317 ? 28.269 -29.537 -59.497 1.00 76.00 317 GLY A C 1
ATOM 2267 O O . GLY A 1 317 ? 29.348 -29.962 -59.917 1.00 76.00 317 GLY A O 1
ATOM 2268 N N . TYR A 1 318 ? 28.117 -29.080 -58.248 1.00 69.38 318 TYR A N 1
ATOM 2269 C CA . TYR A 1 318 ? 29.166 -29.234 -57.247 1.00 69.38 318 TYR A CA 1
ATOM 2270 C C . TYR A 1 318 ? 29.377 -30.733 -57.017 1.00 69.38 318 TYR A C 1
ATOM 2272 O O . TYR A 1 318 ? 28.524 -31.426 -56.463 1.00 69.38 318 TYR A O 1
ATOM 2280 N N . ARG A 1 319 ? 30.506 -31.263 -57.503 1.00 64.06 319 ARG A N 1
ATOM 2281 C CA . ARG A 1 319 ? 30.917 -32.639 -57.220 1.00 64.06 319 ARG A CA 1
ATOM 2282 C C . ARG A 1 319 ? 31.120 -32.746 -55.714 1.00 64.06 319 ARG A C 1
ATOM 2284 O O . ARG A 1 319 ? 32.043 -32.134 -55.187 1.00 64.06 319 ARG A O 1
ATOM 2291 N N . MET A 1 320 ? 30.256 -33.508 -55.045 1.00 56.38 320 MET A N 1
ATOM 2292 C CA . MET A 1 320 ? 30.438 -33.905 -53.650 1.00 56.38 320 MET A CA 1
ATOM 2293 C C . MET A 1 320 ? 31.863 -34.446 -53.501 1.00 56.38 320 MET A C 1
ATOM 2295 O O . MET A 1 320 ? 32.203 -35.476 -54.092 1.00 56.38 320 MET A O 1
ATOM 2299 N N . ILE A 1 321 ? 32.708 -33.717 -52.770 1.00 58.78 321 ILE A N 1
ATOM 2300 C CA . ILE A 1 321 ? 34.010 -34.218 -52.334 1.00 58.78 321 ILE A CA 1
ATOM 2301 C C . ILE A 1 321 ? 33.691 -35.496 -51.557 1.00 58.78 321 ILE A C 1
ATOM 2303 O O . ILE A 1 321 ? 32.850 -35.484 -50.656 1.00 58.78 321 ILE A O 1
ATOM 2307 N N . ARG A 1 322 ? 34.239 -36.633 -51.998 1.00 54.31 322 ARG A N 1
ATOM 2308 C CA . ARG A 1 322 ? 33.946 -37.928 -51.377 1.00 54.31 322 ARG A CA 1
ATOM 2309 C C . ARG A 1 322 ? 34.315 -37.834 -49.898 1.00 54.31 322 ARG A C 1
ATOM 2311 O O . ARG A 1 322 ? 35.403 -37.373 -49.577 1.00 54.31 322 ARG A O 1
ATOM 2318 N N . LEU A 1 323 ? 33.436 -38.330 -49.026 1.00 52.34 323 LEU A N 1
ATOM 2319 C CA . LEU A 1 323 ? 33.615 -38.343 -47.566 1.00 52.34 323 LEU A CA 1
ATOM 2320 C C . LEU A 1 323 ? 34.939 -38.974 -47.083 1.00 52.34 323 LEU A C 1
ATOM 2322 O O . LEU A 1 323 ? 35.290 -38.795 -45.928 1.00 52.34 323 LEU A O 1
ATOM 2326 N N . ALA A 1 324 ? 35.683 -39.664 -47.951 1.00 58.16 324 ALA A N 1
ATOM 2327 C CA . ALA A 1 324 ? 37.006 -40.208 -47.650 1.00 58.16 324 ALA A CA 1
ATOM 2328 C C . ALA A 1 324 ? 38.096 -39.139 -47.398 1.00 58.16 324 ALA A C 1
ATOM 2330 O O . ALA A 1 324 ? 39.157 -39.494 -46.904 1.00 58.16 324 ALA A O 1
ATOM 2331 N N . ASP A 1 325 ? 37.855 -37.860 -47.718 1.00 55.00 325 ASP A N 1
ATOM 2332 C CA . ASP A 1 325 ? 38.797 -36.759 -47.433 1.00 55.00 325 ASP A CA 1
ATOM 2333 C C . ASP A 1 325 ? 38.510 -36.024 -46.105 1.00 55.00 325 ASP A C 1
ATOM 2335 O O . ASP A 1 325 ? 39.279 -35.150 -45.708 1.00 55.00 325 ASP A O 1
ATOM 2339 N N . LEU A 1 326 ? 37.412 -36.345 -45.398 1.00 56.62 326 LEU A N 1
ATOM 2340 C CA . LEU A 1 326 ? 37.061 -35.659 -44.143 1.00 56.62 326 LEU A CA 1
ATOM 2341 C C . LEU A 1 326 ? 37.789 -36.209 -42.909 1.00 56.62 326 LEU A C 1
ATOM 2343 O O . LEU A 1 326 ? 37.959 -35.461 -41.945 1.00 56.62 326 LEU A O 1
ATOM 2347 N N . ASP A 1 327 ? 38.256 -37.459 -42.943 1.00 59.59 327 ASP A N 1
ATOM 2348 C CA . ASP A 1 327 ? 38.971 -38.062 -41.809 1.00 59.59 327 ASP A CA 1
ATOM 2349 C C . ASP A 1 327 ? 40.264 -37.285 -41.489 1.00 59.59 327 ASP A C 1
ATOM 2351 O O . ASP A 1 327 ? 40.576 -37.043 -40.326 1.00 59.59 327 ASP A O 1
ATOM 2355 N N . GLY A 1 328 ? 40.946 -36.742 -42.506 1.00 62.19 328 GLY A N 1
ATOM 2356 C CA . GLY A 1 328 ? 42.139 -35.910 -42.302 1.00 62.19 328 GLY A CA 1
ATOM 2357 C C . GLY A 1 328 ? 41.867 -34.529 -41.685 1.00 62.19 328 GLY A C 1
ATOM 2358 O O . GLY A 1 328 ? 42.764 -33.933 -41.089 1.00 62.19 328 GLY A O 1
ATOM 2359 N N . ALA A 1 329 ? 40.643 -34.001 -41.801 1.00 59.62 329 ALA A N 1
ATOM 2360 C CA . ALA A 1 329 ? 40.294 -32.680 -41.273 1.00 59.62 329 ALA A CA 1
ATOM 2361 C C . ALA A 1 329 ? 39.932 -32.722 -39.778 1.00 59.62 329 ALA A C 1
ATOM 2363 O O . ALA A 1 329 ? 40.216 -31.769 -39.050 1.00 59.62 329 ALA A O 1
ATOM 2364 N N . VAL A 1 330 ? 39.347 -33.827 -39.307 1.00 68.69 330 VAL A N 1
ATOM 2365 C CA . VAL A 1 330 ? 39.012 -34.022 -37.886 1.00 68.69 330 VAL A CA 1
ATOM 2366 C C . VAL A 1 330 ? 40.281 -34.196 -37.047 1.00 68.69 330 VAL A C 1
ATOM 2368 O O . VAL A 1 330 ? 40.398 -33.586 -35.981 1.00 68.69 330 VAL A O 1
ATOM 2371 N N . ASP A 1 331 ? 41.276 -34.918 -37.563 1.00 69.06 331 ASP A N 1
ATOM 2372 C CA . ASP A 1 331 ? 42.570 -35.084 -36.891 1.00 69.06 331 ASP A CA 1
ATOM 2373 C C . ASP A 1 331 ? 43.345 -33.759 -36.768 1.00 69.06 331 ASP A C 1
ATOM 2375 O O . ASP A 1 331 ? 43.986 -33.496 -35.747 1.00 69.06 331 ASP A O 1
ATOM 2379 N N . ALA A 1 332 ? 43.227 -32.863 -37.754 1.00 65.88 332 ALA A N 1
ATOM 2380 C CA . ALA A 1 332 ? 43.862 -31.543 -37.717 1.00 65.88 332 ALA A CA 1
ATOM 2381 C C . ALA A 1 332 ? 43.232 -30.589 -36.682 1.00 65.88 332 ALA A C 1
ATOM 2383 O O . ALA A 1 332 ? 43.940 -29.780 -36.076 1.00 65.88 332 ALA A O 1
ATOM 2384 N N . VAL A 1 333 ? 41.916 -30.683 -36.456 1.00 69.75 333 VAL A N 1
ATOM 2385 C CA . VAL A 1 333 ? 41.209 -29.882 -35.439 1.00 69.75 333 VAL A CA 1
ATOM 2386 C C . VAL A 1 333 ? 41.509 -30.397 -34.031 1.00 69.75 333 VAL A C 1
ATOM 2388 O O . VAL A 1 333 ? 41.754 -29.599 -33.126 1.00 69.75 333 VAL A O 1
ATOM 2391 N N . ASN A 1 334 ? 41.575 -31.717 -33.842 1.00 71.69 334 ASN A N 1
ATOM 2392 C CA . ASN A 1 334 ? 41.940 -32.295 -32.547 1.00 71.69 334 ASN A CA 1
ATOM 2393 C C . ASN A 1 334 ? 43.392 -31.962 -32.158 1.00 71.69 334 ASN A C 1
ATOM 2395 O O . ASN A 1 334 ? 43.645 -31.597 -31.013 1.00 71.69 334 ASN A O 1
ATOM 2399 N N . ALA A 1 335 ? 44.320 -31.927 -33.122 1.00 67.38 335 ALA A N 1
ATOM 2400 C CA . ALA A 1 335 ? 45.703 -31.508 -32.882 1.00 67.38 335 ALA A CA 1
ATOM 2401 C C . ALA A 1 335 ? 45.859 -30.025 -32.469 1.00 67.38 335 ALA A C 1
ATOM 2403 O O . ALA A 1 335 ? 46.865 -29.660 -31.857 1.00 67.38 335 ALA A O 1
ATOM 2404 N N . GLN A 1 336 ? 44.891 -29.150 -32.776 1.00 63.34 336 GLN A N 1
ATOM 2405 C CA . GLN A 1 336 ? 44.902 -27.758 -32.299 1.00 63.34 336 GLN A CA 1
ATOM 2406 C C . GLN A 1 336 ? 44.442 -27.616 -30.843 1.00 63.34 336 GLN A C 1
ATOM 2408 O O . GLN A 1 336 ? 44.917 -26.711 -30.155 1.00 63.34 336 GLN A O 1
ATOM 2413 N N . ASN A 1 337 ? 43.564 -28.503 -30.370 1.00 64.06 337 ASN A N 1
ATOM 2414 C CA . ASN A 1 337 ? 43.039 -28.460 -29.003 1.00 64.06 337 ASN A CA 1
ATOM 2415 C C . ASN A 1 337 ? 44.012 -29.032 -27.960 1.00 64.06 337 ASN A C 1
ATOM 2417 O O . ASN A 1 337 ? 43.941 -28.643 -26.798 1.00 64.06 337 ASN A O 1
ATOM 2421 N N . ASP A 1 338 ? 44.973 -29.863 -28.372 1.00 65.94 338 ASP A N 1
ATOM 2422 C CA . ASP A 1 338 ? 46.024 -30.396 -27.491 1.00 65.94 338 ASP A CA 1
ATOM 2423 C C . ASP A 1 338 ? 47.204 -29.431 -27.270 1.00 65.94 338 ASP A C 1
ATOM 2425 O O . ASP A 1 338 ? 48.205 -29.783 -26.640 1.00 65.94 338 ASP A O 1
ATOM 2429 N N . LYS A 1 339 ? 47.122 -28.186 -27.759 1.00 54.91 339 LYS A N 1
ATOM 2430 C CA . LYS A 1 339 ? 48.163 -27.186 -27.509 1.00 54.91 339 LYS A CA 1
ATOM 2431 C C . LYS A 1 339 ? 47.976 -26.591 -26.103 1.00 54.91 339 LYS A C 1
ATOM 2433 O O . LYS A 1 339 ? 46.994 -25.882 -25.882 1.00 54.91 339 LYS A O 1
ATOM 2438 N N . PRO A 1 340 ? 48.899 -26.820 -25.147 1.00 58.72 340 PRO A N 1
ATOM 2439 C CA . PRO A 1 340 ? 48.753 -26.289 -23.798 1.00 58.72 340 PRO A CA 1
ATOM 2440 C C . PRO A 1 340 ? 48.728 -24.752 -23.820 1.00 58.72 340 PRO A C 1
ATOM 2442 O O . PRO A 1 340 ? 49.426 -24.136 -24.639 1.00 58.72 340 PRO A O 1
ATOM 2445 N N . PRO A 1 341 ? 47.942 -24.115 -22.933 1.00 53.03 341 PRO A N 1
ATOM 2446 C CA . PRO A 1 341 ? 47.823 -22.667 -22.894 1.00 53.03 341 PRO A CA 1
ATOM 2447 C C . PRO A 1 341 ? 49.192 -22.041 -22.624 1.00 53.03 341 PRO A C 1
ATOM 2449 O O . PRO A 1 341 ? 49.882 -22.387 -21.663 1.00 53.03 341 PRO A O 1
ATOM 2452 N N . ALA A 1 342 ? 49.589 -21.121 -23.504 1.00 50.72 342 ALA A N 1
ATOM 2453 C CA . ALA A 1 342 ? 50.811 -20.351 -23.356 1.00 50.72 342 ALA A CA 1
ATOM 2454 C C . ALA A 1 342 ? 50.787 -19.608 -22.012 1.00 50.72 342 ALA A C 1
ATOM 2456 O O . ALA A 1 342 ? 49.857 -18.856 -21.720 1.00 50.72 342 ALA A O 1
ATOM 2457 N N . SER A 1 343 ? 51.820 -19.837 -21.201 1.00 47.59 343 SER A N 1
ATOM 2458 C CA . SER A 1 343 ? 52.042 -19.177 -19.918 1.00 47.59 343 SER A CA 1
ATOM 2459 C C . SER A 1 343 ? 51.922 -17.659 -20.054 1.00 47.59 343 SER A C 1
ATO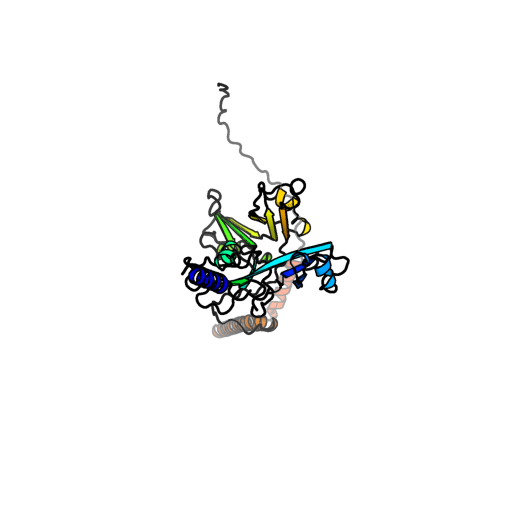M 2461 O O . SER A 1 343 ? 52.592 -17.050 -20.892 1.00 47.59 343 SER A O 1
ATOM 2463 N N . SER A 1 344 ? 51.091 -17.059 -19.205 1.00 44.78 344 SER A N 1
ATOM 2464 C CA . SER A 1 344 ? 50.889 -15.619 -19.083 1.00 44.78 344 SER A CA 1
ATOM 2465 C C . SER A 1 344 ? 52.208 -14.901 -18.785 1.00 44.78 344 SER A C 1
ATOM 2467 O O . SER A 1 344 ? 52.689 -14.895 -17.652 1.00 44.78 344 SER A O 1
ATOM 2469 N N . GLY A 1 345 ? 52.795 -14.284 -19.809 1.00 43.12 345 GLY A N 1
ATOM 2470 C CA . GLY A 1 345 ? 53.863 -13.309 -19.646 1.00 43.12 345 GLY A CA 1
ATOM 2471 C C . GLY A 1 345 ? 53.285 -12.005 -19.105 1.00 43.12 345 GLY A C 1
ATOM 2472 O O . GLY A 1 345 ? 52.516 -11.327 -19.786 1.00 43.12 345 GLY A O 1
ATOM 2473 N N . THR A 1 346 ? 53.660 -11.669 -17.877 1.00 44.41 346 THR A N 1
ATOM 2474 C CA . THR A 1 346 ? 53.401 -10.403 -17.193 1.00 44.41 346 THR A CA 1
ATOM 2475 C C . THR A 1 346 ? 53.874 -9.235 -18.065 1.00 44.41 346 THR A C 1
ATOM 2477 O O . THR A 1 346 ? 55.072 -8.997 -18.194 1.00 44.41 346 THR A O 1
ATOM 2480 N N . ARG A 1 347 ? 52.946 -8.498 -18.687 1.00 42.81 347 ARG A N 1
ATOM 2481 C CA . ARG A 1 347 ? 53.237 -7.174 -19.252 1.00 42.81 347 ARG A CA 1
ATOM 2482 C C . ARG A 1 347 ? 52.940 -6.127 -18.191 1.00 42.81 347 ARG A C 1
ATOM 2484 O O . ARG A 1 347 ? 51.785 -5.827 -17.911 1.00 42.81 347 ARG A O 1
ATOM 2491 N N . THR A 1 348 ? 53.996 -5.576 -17.613 1.00 41.00 348 THR A N 1
ATOM 2492 C CA . THR A 1 348 ? 53.975 -4.284 -16.930 1.00 41.00 348 THR A CA 1
ATOM 2493 C C . THR A 1 348 ? 53.584 -3.206 -17.939 1.00 41.00 348 THR A C 1
ATOM 2495 O O . THR A 1 348 ? 54.332 -2.933 -18.876 1.00 41.00 348 THR A O 1
ATOM 2498 N N . ALA A 1 349 ? 52.397 -2.626 -17.775 1.00 42.41 349 ALA A N 1
ATOM 2499 C CA . ALA A 1 349 ? 52.014 -1.400 -18.459 1.00 42.41 349 ALA A CA 1
ATOM 2500 C C . ALA A 1 349 ? 52.551 -0.213 -17.646 1.00 42.41 349 ALA A C 1
ATOM 2502 O O . ALA A 1 349 ? 52.061 0.067 -16.552 1.00 42.41 349 ALA A O 1
ATOM 2503 N N . GLU A 1 350 ? 53.576 0.461 -18.167 1.00 38.06 350 GLU A N 1
ATOM 2504 C CA . GLU A 1 350 ? 53.944 1.810 -17.737 1.00 38.06 350 GLU A CA 1
ATOM 2505 C C . GLU A 1 350 ? 52.812 2.768 -18.125 1.00 38.06 350 GLU A C 1
ATOM 2507 O O . GLU A 1 350 ? 52.580 3.049 -19.301 1.00 38.06 350 GLU A O 1
ATOM 2512 N N . VAL A 1 351 ? 52.089 3.263 -17.122 1.00 44.00 351 VAL A N 1
ATOM 2513 C CA . VAL A 1 351 ? 51.173 4.394 -17.268 1.00 44.00 351 VAL A CA 1
ATOM 2514 C C . VAL A 1 351 ? 52.007 5.664 -17.129 1.00 44.00 351 VAL A C 1
ATOM 2516 O O . VAL A 1 351 ? 52.381 6.062 -16.027 1.00 44.00 351 VAL A O 1
ATOM 2519 N N . ALA A 1 352 ? 52.319 6.296 -18.259 1.00 38.25 352 ALA A N 1
ATOM 2520 C CA . ALA A 1 352 ? 52.881 7.639 -18.283 1.00 38.25 352 ALA A CA 1
ATOM 2521 C C . ALA A 1 352 ? 51.791 8.649 -17.885 1.00 38.25 352 ALA A C 1
ATOM 2523 O O . ALA A 1 352 ? 50.855 8.909 -18.639 1.00 38.25 352 ALA A O 1
ATOM 2524 N N . VAL A 1 353 ? 51.910 9.209 -16.681 1.00 41.56 353 VAL A N 1
ATOM 2525 C CA . VAL A 1 353 ? 51.093 10.332 -16.207 1.00 41.56 353 VAL A CA 1
ATOM 2526 C C . VAL A 1 353 ? 51.689 11.623 -16.768 1.00 41.56 353 VAL A C 1
ATOM 2528 O O . VAL A 1 353 ? 52.748 12.069 -16.331 1.00 41.56 353 VAL A O 1
ATOM 2531 N N . SER A 1 354 ? 51.019 12.236 -17.744 1.00 43.06 354 SER A N 1
ATOM 2532 C CA . SER A 1 354 ? 51.314 13.607 -18.170 1.00 43.06 354 SER A CA 1
ATOM 2533 C C . SER A 1 354 ? 50.564 14.596 -17.277 1.00 43.06 354 SER A C 1
ATOM 2535 O O . SER A 1 354 ? 49.345 14.715 -17.353 1.00 43.06 354 SER A O 1
ATOM 2537 N N . VAL A 1 355 ? 51.311 15.305 -16.428 1.00 52.34 355 VAL A N 1
ATOM 2538 C CA . VAL A 1 355 ? 50.835 16.437 -15.620 1.00 52.34 355 VAL A CA 1
ATOM 2539 C C . VAL A 1 355 ? 50.979 17.727 -16.443 1.00 52.34 355 VAL A C 1
ATOM 2541 O O . VAL A 1 355 ? 52.103 18.050 -16.833 1.00 52.34 355 VAL A O 1
ATOM 2544 N N . PRO A 1 356 ? 49.905 18.489 -16.717 1.00 54.59 356 PRO A N 1
ATOM 2545 C CA . PRO A 1 356 ? 50.024 19.847 -17.241 1.00 54.59 356 PRO A CA 1
ATOM 2546 C C . PRO A 1 356 ? 50.330 20.856 -16.111 1.00 54.59 356 PRO A C 1
ATOM 2548 O O . PRO A 1 356 ? 49.872 20.670 -14.981 1.00 54.59 356 PRO A O 1
ATOM 2551 N N . PRO A 1 357 ? 51.094 21.931 -16.382 1.00 51.66 357 PRO A N 1
ATOM 2552 C CA . PRO A 1 357 ? 51.500 22.887 -15.361 1.00 51.66 357 PRO A CA 1
ATOM 2553 C C . PRO A 1 357 ? 50.451 23.989 -15.145 1.00 51.66 357 PRO A C 1
ATOM 2555 O O . PRO A 1 357 ? 49.903 24.528 -16.100 1.00 51.66 357 PRO A O 1
ATOM 2558 N N . GLY A 1 358 ? 50.280 24.376 -13.878 1.00 44.78 358 GLY A N 1
ATOM 2559 C CA . GLY A 1 358 ? 50.127 25.769 -13.440 1.00 44.78 358 GLY A CA 1
ATOM 2560 C C . GLY A 1 358 ? 48.840 26.522 -13.798 1.00 44.78 358 GLY A C 1
ATOM 2561 O O . GLY A 1 358 ? 48.681 27.017 -14.908 1.00 44.78 358 GLY A O 1
ATOM 2562 N N . GLY A 1 359 ? 48.005 26.768 -12.786 1.00 41.81 359 GLY A N 1
ATOM 2563 C CA . GLY A 1 359 ? 46.969 27.806 -12.791 1.00 41.81 359 GLY A CA 1
ATOM 2564 C C . GLY A 1 359 ? 46.621 28.239 -11.356 1.00 41.81 359 GLY A C 1
ATOM 2565 O O . GLY A 1 359 ? 46.730 27.407 -10.458 1.00 41.81 359 GLY A O 1
ATOM 2566 N N . PRO A 1 360 ? 46.300 29.523 -11.104 1.00 52.19 360 PRO A N 1
ATOM 2567 C CA . PRO A 1 360 ? 46.654 30.212 -9.861 1.00 52.19 360 PRO A CA 1
ATOM 2568 C C . PRO A 1 360 ? 45.663 30.045 -8.699 1.00 52.19 360 PRO A C 1
ATOM 2570 O O . PRO A 1 360 ? 44.464 29.850 -8.874 1.00 52.19 360 PRO A O 1
ATOM 2573 N N . THR A 1 361 ? 46.215 30.206 -7.497 1.00 56.38 361 THR A N 1
ATOM 2574 C CA . THR A 1 361 ? 45.561 30.315 -6.184 1.00 56.38 361 THR A CA 1
ATOM 2575 C C . THR A 1 361 ? 44.542 31.461 -6.104 1.00 56.38 361 THR A C 1
ATOM 2577 O O . THR A 1 361 ? 44.884 32.576 -6.512 1.00 56.38 361 THR A O 1
ATOM 2580 N N . PRO A 1 362 ? 43.368 31.275 -5.472 1.00 53.09 362 PRO A N 1
ATOM 2581 C CA . PRO A 1 362 ? 42.572 32.381 -4.970 1.00 53.09 362 PRO A CA 1
ATOM 2582 C C . PRO A 1 362 ? 42.985 32.757 -3.541 1.00 53.09 362 PRO A C 1
ATOM 2584 O O . PRO A 1 362 ? 43.136 31.916 -2.657 1.00 53.09 362 PRO A O 1
ATOM 2587 N N . SER A 1 363 ? 43.165 34.063 -3.383 1.00 47.88 363 SER A N 1
ATOM 2588 C CA . SER A 1 363 ? 43.461 34.821 -2.173 1.00 47.88 363 SER A CA 1
ATOM 2589 C C . SER A 1 363 ? 42.421 34.605 -1.072 1.00 47.88 363 SER A C 1
ATOM 2591 O O . SER A 1 363 ? 41.222 34.740 -1.314 1.00 47.88 363 SER A O 1
ATOM 2593 N N . GLU A 1 364 ? 42.900 34.393 0.154 1.00 48.47 364 GLU A N 1
ATOM 2594 C CA . GLU A 1 364 ? 42.207 34.800 1.377 1.00 48.47 364 GLU A CA 1
ATOM 2595 C C . GLU A 1 364 ? 41.823 36.282 1.287 1.00 48.47 364 GLU A C 1
ATOM 2597 O O . GLU A 1 364 ? 42.637 37.103 0.858 1.00 48.47 364 GLU A O 1
ATOM 2602 N N . ASN A 1 365 ? 40.595 36.615 1.682 1.00 48.25 365 ASN A N 1
ATOM 2603 C CA . ASN A 1 365 ? 40.252 37.808 2.460 1.00 48.25 365 ASN A CA 1
ATOM 2604 C C . ASN A 1 365 ? 38.740 37.856 2.703 1.00 48.25 365 ASN A C 1
ATOM 2606 O O . ASN A 1 365 ? 37.957 37.702 1.769 1.00 48.25 365 ASN A O 1
ATOM 2610 N N . GLY A 1 366 ? 38.349 38.185 3.937 1.00 43.59 366 GLY A N 1
ATOM 2611 C CA . GLY A 1 366 ? 37.080 38.882 4.166 1.00 43.59 366 GLY A CA 1
ATOM 2612 C C . GLY A 1 366 ? 36.170 38.333 5.255 1.00 43.59 366 GLY A C 1
ATOM 2613 O O . GLY A 1 366 ? 35.052 37.924 4.977 1.00 43.59 366 GLY A O 1
ATOM 2614 N N . MET A 1 367 ? 36.624 38.408 6.503 1.00 49.53 367 MET A N 1
ATOM 2615 C CA . MET A 1 367 ? 35.764 38.489 7.683 1.00 49.53 367 MET A CA 1
ATOM 2616 C C . MET A 1 367 ? 35.216 39.926 7.771 1.00 49.53 367 MET A C 1
ATOM 2618 O O . MET A 1 367 ? 36.004 40.869 7.686 1.00 49.53 367 MET A O 1
ATOM 2622 N N . GLY A 1 368 ? 33.902 40.111 7.941 1.00 50.28 368 GLY A N 1
ATOM 2623 C CA . GLY A 1 368 ? 33.331 41.442 8.162 1.00 50.28 368 GLY A CA 1
ATOM 2624 C C . GLY A 1 368 ? 31.801 41.513 8.215 1.00 50.28 368 GLY A C 1
ATOM 2625 O O . GLY A 1 368 ? 31.176 41.637 7.168 1.00 50.28 368 GLY A O 1
ATOM 2626 N N . ILE A 1 369 ? 31.300 41.595 9.459 1.00 50.12 369 ILE A N 1
ATOM 2627 C CA . ILE A 1 369 ? 29.967 42.007 9.968 1.00 50.12 369 ILE A CA 1
ATOM 2628 C C . ILE A 1 369 ? 28.828 40.987 9.876 1.00 50.12 369 ILE A C 1
ATOM 2630 O O . ILE A 1 369 ? 28.308 40.740 8.770 1.00 50.12 369 ILE A O 1
#

Radius of gyration: 36.14 Å; chains: 1; bounding box: 118×82×90 Å